Protein AF-A0A3B8LMC6-F1 (afdb_monomer)

Sequence (356 aa):
MSWRLTPDVCVLIRWKDIPTQYNKERTILRHLLQLSLLVYIVLSIPACGEKQSSYESTTEWSRESALDASTADQRDKTEKRSREQNQSIPEPQHEAQREVGTKEAVEREQNGQETLPDTGLGFEQQRTALQKRYGITLSLHETFPIKTTHGPIGGKDAVQTDIESYGALFFPEWQLYPTTLIKRARLTKIVFCTDLSFNGQPRTAIPDLEHNVLYFDVAKGRHSKEYVRRTIHHEFFHIIDWYDDFKLYSDQAWSALNEPGFTYGSGGKDAQGDSSGSLLTDTQPGFFTKYSLSGVEEDKAEVYSIMIVLSSAAHQRSQTDSIIAAKMKQMKQLLKTFVPDMDDAFWQAAAALPRP

Radius of gyration: 31.41 Å; Cα contacts (8 Å, |Δi|>4): 372; chains: 1; bounding box: 83×109×87 Å

Foldseek 3Di:
DDDDDDDDDDDDDDPVPDDPPDPPCVVVVVVVVVVVVVVVVVPDDDDDDDDDDDDDDDDDDDDDDDDDDDDDDDDDDDDDDDDDDDDDDDDDDDDDDDDPDPPVVPPVVPPPPPAFPDPVDALVRLQVVLCVQQVAHEAQADDDQDDDPQFTKDFARDDPVLVRVLSSLQSLLSVLDDSQLSVLLVAHYEYETAQIDGNNHGDQWAQPLVVNYIYGHSPPPVVDSLSSQLVNQLSSVLSSCCSLDNCLQDDPPLVVLDDPPQDAAQALVPVPDPPQQLQADPPDALARGNSLRHGVNNRLSSLRSCCQRVVVVLVVSVVPHVSSVVSNVVSLVSVCVSPVVSHPVSSVSSVPRDDD

Solvent-accessible surface area (backbone atoms only — not comparable to full-atom values): 22443 Å² total; per-residue (Å²): 137,89,82,83,87,77,93,85,80,85,84,82,79,64,84,88,75,64,74,87,85,62,73,79,58,58,62,58,56,51,54,58,55,55,55,58,55,54,61,63,61,76,77,69,77,84,90,81,88,85,84,90,82,89,81,88,82,87,83,86,85,77,89,86,88,88,86,84,83,88,86,87,82,88,88,81,88,88,90,89,85,79,93,83,83,87,78,88,86,82,90,81,90,78,83,88,83,89,85,89,82,84,68,76,81,76,70,65,82,79,75,73,90,76,72,68,92,73,88,83,63,55,66,69,54,50,51,52,52,48,26,66,70,60,71,31,46,78,35,62,67,71,83,59,65,42,81,51,97,91,40,39,39,39,50,41,64,45,56,69,70,41,50,50,62,39,43,69,59,44,51,69,62,61,65,65,59,55,53,65,50,47,56,67,37,52,53,43,37,38,38,47,23,22,78,26,19,52,64,82,42,80,40,53,59,47,62,38,73,91,78,26,32,39,38,37,20,45,72,48,62,73,93,34,70,65,57,44,54,30,49,58,44,23,42,52,36,54,38,39,47,34,59,67,76,69,43,51,88,60,55,68,75,66,57,66,55,51,65,91,88,69,77,63,54,94,24,63,89,75,61,70,89,54,87,65,26,79,42,79,43,86,88,44,85,60,38,61,24,64,44,29,48,20,13,70,47,40,29,52,19,48,53,53,16,37,50,41,74,39,30,67,62,47,51,58,48,31,76,78,29,66,37,38,36,48,50,54,52,49,52,49,51,52,43,28,69,73,34,68,78,48,39,71,67,43,56,49,52,41,58,66,54,88,77,129

Mean predicted aligned error: 16.51 Å

pLDDT: mean 74.91, std 28.98, range [26.08, 98.88]

Structure (mmCIF, N/CA/C/O backbone):
data_AF-A0A3B8LMC6-F1
#
_entry.id   AF-A0A3B8LMC6-F1
#
loop_
_atom_site.group_PDB
_atom_site.id
_atom_site.type_symbol
_atom_site.label_atom_id
_atom_site.label_alt_id
_atom_site.label_comp_id
_atom_site.label_asym_id
_atom_site.label_entity_id
_atom_site.label_seq_id
_atom_site.pdbx_PDB_ins_code
_atom_site.Cartn_x
_atom_site.Cartn_y
_atom_site.Cartn_z
_atom_site.occupancy
_atom_site.B_iso_or_equiv
_atom_site.auth_seq_id
_atom_site.auth_comp_id
_atom_site.auth_asym_id
_atom_site.auth_atom_id
_atom_site.pdbx_PDB_model_num
ATOM 1 N N . MET A 1 1 ? -21.593 -51.638 -23.133 1.00 35.75 1 MET A N 1
ATOM 2 C CA . MET A 1 1 ? -22.742 -50.883 -23.676 1.00 35.75 1 MET A CA 1
ATOM 3 C C . MET A 1 1 ? -22.359 -49.414 -23.710 1.00 35.75 1 MET A C 1
ATOM 5 O O . MET A 1 1 ? -22.015 -48.867 -22.674 1.00 35.75 1 MET A O 1
ATOM 9 N N . SER A 1 2 ? -22.296 -48.834 -24.908 1.00 27.27 2 SER A N 1
ATOM 10 C CA . SER A 1 2 ? -21.985 -47.421 -25.151 1.00 27.27 2 SER A CA 1
ATOM 11 C C . SER A 1 2 ? -23.264 -46.597 -24.997 1.00 27.27 2 SER A C 1
ATOM 13 O O . SER A 1 2 ? -24.281 -46.973 -25.574 1.00 27.27 2 SER A O 1
ATOM 15 N N . TRP A 1 3 ? -23.207 -45.486 -24.261 1.00 26.84 3 TRP A N 1
ATOM 16 C CA . TRP A 1 3 ? -24.248 -44.459 -24.283 1.00 26.84 3 TRP A CA 1
ATOM 17 C C . TRP A 1 3 ? -23.634 -43.147 -24.768 1.00 26.84 3 TRP A C 1
ATOM 19 O O . TRP A 1 3 ? -22.682 -42.636 -24.180 1.00 26.84 3 TRP A O 1
ATOM 29 N N . ARG A 1 4 ? -24.163 -42.645 -25.887 1.00 26.08 4 ARG A N 1
ATOM 30 C CA . ARG A 1 4 ? -23.923 -41.296 -26.406 1.00 26.08 4 ARG A CA 1
ATOM 31 C C . ARG A 1 4 ? -24.836 -40.326 -25.658 1.00 26.08 4 ARG A C 1
ATOM 33 O O . ARG A 1 4 ? -26.016 -40.618 -25.491 1.00 26.08 4 ARG A O 1
ATOM 40 N N . LEU A 1 5 ? -24.305 -39.173 -25.264 1.00 32.16 5 LEU A N 1
ATOM 41 C CA . LEU A 1 5 ? -25.101 -38.021 -24.846 1.00 32.16 5 LEU A CA 1
ATOM 42 C C . LEU A 1 5 ? -25.465 -37.208 -26.094 1.00 32.16 5 LEU A C 1
ATOM 44 O O . LEU A 1 5 ? -24.578 -36.810 -26.848 1.00 32.16 5 LEU A O 1
ATOM 48 N N . THR A 1 6 ? -26.755 -36.966 -26.305 1.00 29.45 6 THR A N 1
ATOM 49 C CA . THR A 1 6 ? -27.261 -35.925 -27.210 1.00 29.45 6 THR A CA 1
ATOM 50 C C . THR A 1 6 ? -27.793 -34.764 -26.366 1.00 29.45 6 THR A C 1
ATOM 52 O O . THR A 1 6 ? -28.495 -35.028 -25.386 1.00 29.45 6 THR A O 1
ATOM 55 N N . PRO A 1 7 ? -27.493 -33.499 -26.706 1.00 36.34 7 PRO A N 1
ATOM 56 C CA . PRO A 1 7 ? -28.118 -32.348 -26.073 1.00 36.34 7 PRO A CA 1
ATOM 57 C C . PRO A 1 7 ? -29.470 -32.116 -26.750 1.00 36.34 7 PRO A C 1
ATOM 59 O O . PRO A 1 7 ? -29.507 -32.049 -27.969 1.00 36.34 7 PRO A O 1
ATOM 62 N N . ASP A 1 8 ? -30.555 -32.110 -25.974 1.00 34.78 8 ASP A N 1
ATOM 63 C CA . ASP A 1 8 ? -31.798 -31.352 -26.214 1.00 34.78 8 ASP A CA 1
ATOM 64 C C . ASP A 1 8 ? -32.941 -31.970 -25.398 1.00 34.78 8 ASP A C 1
ATOM 66 O O . ASP A 1 8 ? -33.679 -32.837 -25.862 1.00 34.78 8 ASP A O 1
ATOM 70 N N . VAL A 1 9 ? -33.110 -31.503 -24.158 1.00 33.88 9 VAL A N 1
ATOM 71 C CA . VAL A 1 9 ? -34.389 -31.617 -23.441 1.00 33.88 9 VAL A CA 1
ATOM 72 C C . VAL A 1 9 ? -34.655 -30.293 -22.726 1.00 33.88 9 VAL A C 1
ATOM 74 O O . VAL A 1 9 ? -34.192 -30.059 -21.611 1.00 33.88 9 VAL A O 1
ATOM 77 N N . CYS A 1 10 ? -35.424 -29.415 -23.371 1.00 29.41 10 CYS A N 1
ATOM 78 C CA . CYS A 1 10 ? -36.125 -28.329 -22.691 1.00 29.41 10 CYS A CA 1
ATOM 79 C C . CYS A 1 10 ? -37.290 -28.923 -21.889 1.00 29.41 10 CYS A C 1
ATOM 81 O O . CYS A 1 10 ? -38.266 -29.407 -22.462 1.00 29.41 10 CYS A O 1
ATOM 83 N N . VAL A 1 11 ? -37.218 -28.863 -20.560 1.00 32.94 11 VAL A N 1
ATOM 84 C CA . VAL A 1 11 ? -38.357 -29.191 -19.693 1.00 32.94 11 VAL A CA 1
ATOM 85 C C . VAL A 1 11 ? -39.317 -27.996 -19.681 1.00 32.94 11 VAL A C 1
ATOM 87 O O . VAL A 1 11 ? -39.076 -26.988 -19.023 1.00 32.94 11 VAL A O 1
ATOM 90 N N . LEU A 1 12 ? -40.413 -28.100 -20.434 1.00 31.73 12 LEU A N 1
ATOM 91 C CA . LEU A 1 12 ? -41.544 -27.167 -20.402 1.00 31.73 12 LEU A CA 1
ATOM 92 C C . LEU A 1 12 ? -42.441 -27.498 -19.199 1.00 31.73 12 LEU A C 1
ATOM 94 O O . LEU A 1 12 ? -43.268 -28.407 -19.263 1.00 31.73 12 LEU A O 1
ATOM 98 N N . ILE A 1 13 ? -42.298 -26.757 -18.098 1.00 39.78 13 ILE A N 1
ATOM 99 C CA . ILE A 1 13 ? -43.230 -26.835 -16.962 1.00 39.78 13 ILE A CA 1
ATOM 100 C C . ILE A 1 13 ? -44.462 -25.980 -17.292 1.00 39.78 13 ILE A C 1
ATOM 102 O O . ILE A 1 13 ? -44.349 -24.777 -17.534 1.00 39.78 13 ILE A O 1
ATOM 106 N N . ARG A 1 14 ? -45.657 -26.585 -17.316 1.00 38.88 14 ARG A N 1
ATOM 107 C CA . ARG A 1 14 ? -46.913 -25.850 -17.525 1.00 38.88 14 ARG A CA 1
ATOM 108 C C . ARG A 1 14 ? -47.304 -25.105 -16.246 1.00 38.88 14 ARG A C 1
ATOM 110 O O . ARG A 1 14 ? -47.391 -25.673 -15.166 1.00 38.88 14 ARG A O 1
ATOM 117 N N . TRP A 1 15 ? -47.629 -23.822 -16.397 1.00 44.09 15 TRP A N 1
ATOM 118 C CA . TRP A 1 15 ? -47.975 -22.880 -15.319 1.00 44.09 15 TRP A CA 1
ATOM 119 C C . TRP A 1 15 ? -49.118 -23.327 -14.383 1.00 44.09 15 TRP A C 1
ATOM 121 O O . TRP A 1 15 ? -49.236 -22.827 -13.265 1.00 44.09 15 TRP A O 1
ATOM 131 N N . LYS A 1 16 ? -49.983 -24.249 -14.823 1.00 40.75 16 LYS A N 1
ATOM 132 C CA . LYS A 1 16 ? -51.152 -24.701 -14.051 1.00 40.75 16 LYS A CA 1
ATOM 133 C C . LYS A 1 16 ? -50.826 -25.742 -12.972 1.00 40.75 16 LYS A C 1
ATOM 135 O O . LYS A 1 16 ? -51.685 -25.985 -12.133 1.00 40.75 16 LYS A O 1
ATOM 140 N N . ASP A 1 17 ? -49.602 -26.267 -12.946 1.00 48.75 17 ASP A N 1
ATOM 141 C CA . ASP A 1 17 ? -49.224 -27.391 -12.079 1.00 48.75 17 ASP A CA 1
ATOM 142 C C . ASP A 1 17 ? -48.414 -26.966 -10.835 1.00 48.75 17 ASP A C 1
ATOM 144 O O . ASP A 1 17 ? -47.903 -27.811 -10.104 1.00 48.75 17 ASP A O 1
ATOM 148 N N . ILE A 1 18 ? -48.295 -25.658 -10.560 1.00 50.84 18 ILE A N 1
ATOM 149 C CA . ILE A 1 18 ? -47.578 -25.132 -9.385 1.00 50.84 18 ILE A CA 1
ATOM 150 C C . ILE A 1 18 ? -48.556 -24.983 -8.200 1.00 50.84 18 ILE A C 1
ATOM 152 O O . ILE A 1 18 ? -49.471 -24.153 -8.284 1.00 50.84 18 ILE A O 1
ATOM 156 N N . PRO A 1 19 ? -48.365 -25.715 -7.082 1.00 47.50 19 PRO A N 1
ATOM 157 C CA . PRO A 1 19 ? -49.238 -25.643 -5.910 1.00 47.50 19 PRO A CA 1
ATOM 158 C C . PRO A 1 19 ? -49.322 -24.230 -5.313 1.00 47.50 19 PRO A C 1
ATOM 160 O O . PRO A 1 19 ? -48.326 -23.520 -5.184 1.00 47.50 19 PRO A O 1
ATOM 163 N N . THR A 1 20 ? -50.520 -23.826 -4.891 1.00 53.50 20 THR A N 1
ATOM 164 C CA . THR A 1 20 ? -50.890 -22.472 -4.429 1.00 53.50 20 THR A CA 1
ATOM 165 C C . THR A 1 20 ? -50.283 -22.022 -3.091 1.00 53.50 20 THR A C 1
ATOM 167 O O . THR A 1 20 ? -50.630 -20.948 -2.604 1.00 53.50 20 THR A O 1
ATOM 170 N N . GLN A 1 21 ? -49.350 -22.775 -2.503 1.00 43.22 21 GLN A N 1
ATOM 171 C CA . GLN A 1 21 ? -48.801 -22.479 -1.171 1.00 43.22 21 GLN A CA 1
ATOM 172 C C . GLN A 1 21 ? -47.611 -21.495 -1.149 1.00 43.22 21 GLN A C 1
ATOM 174 O O . GLN A 1 21 ? -47.169 -21.103 -0.074 1.00 43.22 21 GLN A O 1
ATOM 179 N N . TYR A 1 22 ? -47.135 -21.017 -2.305 1.00 48.62 22 TYR A N 1
ATOM 180 C CA . TYR A 1 22 ? -46.022 -20.057 -2.404 1.00 48.62 22 TYR A CA 1
ATOM 181 C C . TYR A 1 22 ? -46.450 -18.750 -3.093 1.00 48.62 22 TYR A C 1
ATOM 183 O O . TYR A 1 22 ? -46.139 -18.492 -4.254 1.00 48.62 22 TYR A O 1
ATOM 191 N N . ASN A 1 23 ? -47.192 -17.894 -2.382 1.00 51.53 23 ASN A N 1
ATOM 192 C CA . ASN A 1 23 ? -47.667 -16.610 -2.926 1.00 51.53 23 ASN A CA 1
ATOM 193 C C . ASN A 1 23 ? -46.659 -15.445 -2.807 1.00 51.53 23 ASN A C 1
ATOM 195 O O . ASN A 1 23 ? -46.857 -14.428 -3.465 1.00 51.53 23 ASN A O 1
ATOM 199 N N . LYS A 1 24 ? -45.566 -15.571 -2.037 1.00 48.19 24 LYS A N 1
ATOM 200 C CA . LYS A 1 24 ? -44.528 -14.516 -1.943 1.00 48.19 24 LYS A CA 1
ATOM 201 C C . LYS A 1 24 ? -43.487 -14.561 -3.073 1.00 48.19 24 LYS A C 1
ATOM 203 O O . LYS A 1 24 ? -42.934 -13.525 -3.423 1.00 48.19 24 LYS A O 1
ATOM 208 N N . GLU A 1 25 ? -43.283 -15.710 -3.715 1.00 52.25 25 GLU A N 1
ATOM 209 C CA . GLU A 1 25 ? -42.272 -15.881 -4.777 1.00 52.25 25 GLU A CA 1
ATOM 210 C C . GLU A 1 25 ? -42.796 -15.537 -6.187 1.00 52.25 25 GLU A C 1
ATOM 212 O O . GLU A 1 25 ? -42.021 -15.311 -7.117 1.00 52.25 25 GLU A O 1
ATOM 217 N N . ARG A 1 26 ? -44.121 -15.387 -6.351 1.00 52.66 26 ARG A N 1
ATOM 218 C CA . ARG A 1 26 ? -44.758 -15.027 -7.634 1.00 52.66 26 ARG A CA 1
ATOM 219 C C . ARG A 1 26 ? -44.456 -13.599 -8.103 1.00 52.66 26 ARG A C 1
ATOM 221 O O . ARG A 1 26 ? -44.469 -13.346 -9.307 1.00 52.66 26 ARG A O 1
ATOM 228 N N . THR A 1 27 ? -44.170 -12.676 -7.187 1.00 51.66 27 THR A N 1
ATOM 229 C CA . THR A 1 27 ? -43.838 -11.279 -7.527 1.00 51.66 27 THR A CA 1
ATOM 230 C C . THR A 1 27 ? -42.403 -11.155 -8.044 1.00 51.66 27 THR A C 1
ATOM 232 O O . THR A 1 27 ? -42.152 -10.425 -9.000 1.00 51.66 27 THR A O 1
ATOM 235 N N . ILE A 1 28 ? -41.478 -11.942 -7.487 1.00 53.44 28 ILE A N 1
ATOM 236 C CA . ILE A 1 28 ? -40.058 -11.942 -7.871 1.00 53.44 28 ILE A CA 1
ATOM 237 C C . ILE A 1 28 ? -39.882 -12.546 -9.274 1.00 53.44 28 ILE A C 1
ATOM 239 O O . ILE A 1 28 ? -39.201 -11.969 -10.121 1.00 53.44 28 ILE A O 1
ATOM 243 N N . LEU A 1 29 ? -40.591 -13.639 -9.578 1.00 48.78 29 LEU A N 1
ATOM 244 C CA . LEU A 1 29 ? -40.583 -14.254 -10.912 1.00 48.78 29 LEU A CA 1
ATOM 245 C C . LEU A 1 29 ? -41.221 -13.372 -12.002 1.00 48.78 29 LEU A C 1
ATOM 247 O O . LEU A 1 29 ? -40.775 -13.410 -13.148 1.00 48.78 29 LEU A O 1
ATOM 251 N N . ARG A 1 30 ? -42.210 -12.527 -11.668 1.00 51.88 30 ARG A N 1
ATOM 252 C CA . ARG A 1 30 ? -42.778 -11.551 -12.620 1.00 51.88 30 ARG A CA 1
ATOM 253 C C . ARG A 1 30 ? -41.794 -10.439 -12.990 1.00 51.88 30 ARG A C 1
ATOM 255 O O . ARG A 1 30 ? -41.748 -10.058 -14.157 1.00 51.88 30 ARG A O 1
ATOM 262 N N . HIS A 1 31 ? -40.989 -9.954 -12.044 1.00 49.59 31 HIS A N 1
ATOM 263 C CA . HIS A 1 31 ? -39.984 -8.926 -12.335 1.00 49.59 31 HIS A CA 1
ATOM 264 C C . HIS A 1 31 ? -38.785 -9.471 -13.122 1.00 49.59 31 HIS A C 1
ATOM 266 O O . HIS A 1 31 ? -38.301 -8.800 -14.032 1.00 49.59 31 HIS A O 1
ATOM 272 N N . LEU A 1 32 ? -38.370 -10.716 -12.868 1.00 46.97 32 LEU A N 1
ATOM 273 C CA . LEU A 1 32 ? -37.281 -11.355 -13.620 1.00 46.97 32 LEU A CA 1
ATOM 274 C C . LEU A 1 32 ? -37.657 -11.667 -15.085 1.00 46.97 32 LEU A C 1
ATOM 276 O O . LEU A 1 32 ? -36.808 -11.577 -15.975 1.00 46.97 32 LEU A O 1
ATOM 280 N N . LEU A 1 33 ? -38.934 -11.954 -15.369 1.00 49.28 33 LEU A N 1
ATOM 281 C CA . LEU A 1 33 ? -39.434 -12.171 -16.737 1.00 49.28 33 LEU A CA 1
ATOM 282 C C . LEU A 1 33 ? -39.683 -10.868 -17.524 1.00 49.28 33 LEU A C 1
ATOM 284 O O . LEU A 1 33 ? -39.592 -10.875 -18.748 1.00 49.28 33 LEU A O 1
ATOM 288 N N . GLN A 1 34 ? -39.944 -9.735 -16.858 1.00 48.28 34 GLN A N 1
ATOM 289 C CA . GLN A 1 34 ? -40.045 -8.429 -17.533 1.00 48.28 34 GLN A CA 1
ATOM 290 C C . GLN A 1 34 ? -38.675 -7.832 -17.889 1.00 48.28 34 GLN A C 1
ATOM 292 O O . GLN A 1 34 ? -38.544 -7.190 -18.930 1.00 48.28 34 GLN A O 1
ATOM 297 N N . LEU A 1 35 ? -37.641 -8.080 -17.078 1.00 44.34 35 LEU A N 1
ATOM 298 C CA . LEU A 1 35 ? -36.278 -7.603 -17.350 1.00 44.34 35 LEU A CA 1
ATOM 299 C C . LEU A 1 35 ? -35.599 -8.363 -18.499 1.00 44.34 35 LEU A C 1
ATOM 301 O O . LEU A 1 35 ? -34.883 -7.761 -19.294 1.00 44.34 35 LEU A O 1
ATOM 305 N N . SER A 1 36 ? -35.873 -9.660 -18.648 1.00 44.75 36 SER A N 1
ATOM 306 C CA . SER A 1 36 ? -35.327 -10.473 -19.745 1.00 44.75 36 SER A CA 1
ATOM 307 C C . SER A 1 36 ? -35.954 -10.150 -21.109 1.00 44.75 36 SER A C 1
ATOM 309 O O . SER A 1 36 ? -35.276 -10.255 -22.130 1.00 44.75 36 SER A O 1
ATOM 311 N N . LEU A 1 37 ? -37.204 -9.670 -21.141 1.00 39.09 37 LEU A N 1
ATOM 312 C CA . LEU A 1 37 ? -37.865 -9.237 -22.378 1.00 39.09 37 LEU A CA 1
ATOM 313 C C . LEU A 1 37 ? -37.387 -7.849 -22.856 1.00 39.09 37 LEU A C 1
ATOM 315 O O . LEU A 1 37 ? -37.359 -7.600 -24.058 1.00 39.09 37 LEU A O 1
ATOM 319 N N . LEU A 1 38 ? -36.955 -6.965 -21.945 1.00 37.16 38 LEU A N 1
ATOM 320 C CA . LEU A 1 38 ? -36.422 -5.641 -22.306 1.00 37.16 38 LEU A CA 1
ATOM 321 C C . LEU A 1 38 ? -35.026 -5.719 -22.947 1.00 37.16 38 LEU A C 1
ATOM 323 O O . LEU A 1 38 ? -34.730 -4.964 -23.870 1.00 37.16 38 LEU A O 1
ATOM 327 N N . VAL A 1 39 ? -34.188 -6.662 -22.505 1.00 40.09 39 VAL A N 1
ATOM 328 C CA . VAL A 1 39 ? -32.835 -6.867 -23.059 1.00 40.09 39 VAL A CA 1
ATOM 329 C C . VAL A 1 39 ? -32.887 -7.404 -24.496 1.00 40.09 39 VAL A C 1
ATOM 331 O O . VAL A 1 39 ? -32.020 -7.084 -25.305 1.00 40.09 39 VAL A O 1
ATOM 334 N N . TYR A 1 40 ? -33.939 -8.146 -24.855 1.00 33.56 40 TYR A N 1
ATOM 335 C CA . TYR A 1 40 ? -34.100 -8.690 -26.207 1.00 33.56 40 TYR A CA 1
ATOM 336 C C . TYR A 1 40 ? -34.592 -7.656 -27.238 1.00 33.56 40 TYR A C 1
ATOM 338 O O . TYR A 1 40 ? -34.387 -7.845 -28.432 1.00 33.56 40 TYR A O 1
ATOM 346 N N . ILE A 1 41 ? -35.200 -6.544 -26.803 1.00 39.00 41 ILE A N 1
ATOM 347 C CA . ILE A 1 41 ? -35.733 -5.505 -27.706 1.00 39.00 41 ILE A CA 1
ATOM 348 C C . ILE A 1 41 ? -34.669 -4.449 -28.068 1.00 39.00 41 ILE A C 1
ATOM 350 O O . ILE A 1 41 ? -34.737 -3.854 -29.139 1.00 39.00 41 ILE A O 1
ATOM 354 N N . VAL A 1 42 ? -33.633 -4.256 -27.243 1.00 37.66 42 VAL A N 1
ATOM 355 C CA . VAL A 1 42 ? -32.573 -3.254 -27.502 1.00 37.66 42 VAL A CA 1
ATOM 356 C C . VAL A 1 42 ? -31.485 -3.760 -28.469 1.00 37.66 42 VAL A C 1
ATOM 358 O O . VAL A 1 42 ? -30.755 -2.961 -29.046 1.00 37.66 42 VAL A O 1
ATOM 361 N N . LEU A 1 43 ? -31.405 -5.068 -28.737 1.00 37.03 43 LEU A N 1
ATOM 362 C CA . LEU A 1 43 ? -30.378 -5.667 -29.609 1.00 37.03 43 LEU A CA 1
ATOM 363 C C . LEU A 1 43 ? -30.874 -6.027 -31.022 1.00 37.03 43 LEU A C 1
ATOM 365 O O . LEU A 1 43 ? -30.277 -6.856 -31.704 1.00 37.03 43 LEU A O 1
ATOM 369 N N . SER A 1 44 ? -31.965 -5.425 -31.499 1.00 37.28 44 SER A N 1
ATOM 370 C CA . SER A 1 44 ? -32.492 -5.693 -32.846 1.00 37.28 44 SER A CA 1
ATOM 371 C C . SER A 1 44 ? -33.067 -4.441 -33.508 1.00 37.28 44 SER A C 1
ATOM 373 O O . SER A 1 44 ? -34.267 -4.343 -33.743 1.00 37.28 44 SER A O 1
ATOM 375 N N . ILE A 1 45 ? -32.193 -3.488 -33.848 1.00 34.41 45 ILE A N 1
ATOM 376 C CA . ILE A 1 45 ? -32.478 -2.449 -34.850 1.00 34.41 45 ILE A CA 1
ATOM 377 C C . ILE A 1 45 ? -31.297 -2.401 -35.835 1.00 34.41 45 ILE A C 1
ATOM 379 O O . ILE A 1 45 ? -30.176 -2.117 -35.410 1.00 34.41 45 ILE A O 1
ATOM 383 N N . PRO A 1 46 ? -31.499 -2.691 -37.135 1.00 33.59 46 PRO A N 1
ATOM 384 C CA . PRO A 1 46 ? -30.454 -2.569 -38.142 1.00 33.59 46 PRO A CA 1
ATOM 385 C C . PRO A 1 46 ? -30.297 -1.117 -38.617 1.00 33.59 46 PRO A C 1
ATOM 387 O O . PRO A 1 46 ? -31.268 -0.376 -38.770 1.00 33.59 46 PRO A O 1
ATOM 390 N N . ALA A 1 47 ? -29.047 -0.739 -38.879 1.00 34.44 47 ALA A N 1
ATOM 391 C CA . ALA A 1 47 ? -28.651 0.535 -39.459 1.00 34.44 47 ALA A CA 1
ATOM 392 C C . ALA A 1 47 ? -29.151 0.692 -40.907 1.00 34.44 47 ALA A C 1
ATOM 394 O O . ALA A 1 47 ? -28.982 -0.206 -41.730 1.00 34.44 47 ALA A O 1
ATOM 395 N N . CYS A 1 48 ? -29.685 1.870 -41.232 1.00 28.64 48 CYS A N 1
ATOM 396 C CA . CYS A 1 48 ? -29.865 2.348 -42.601 1.00 28.64 48 CYS A CA 1
ATOM 397 C C . CYS A 1 48 ? -29.466 3.832 -42.630 1.00 28.64 48 CYS A C 1
ATOM 399 O O . CYS A 1 48 ? -29.971 4.619 -41.831 1.00 28.64 48 CYS A O 1
ATOM 401 N N . GLY A 1 49 ? -28.496 4.188 -43.474 1.00 29.94 49 GLY A N 1
ATOM 402 C CA . GLY A 1 49 ? -27.933 5.538 -43.560 1.00 29.94 49 GLY A CA 1
ATOM 403 C C . GLY A 1 49 ? -28.544 6.400 -44.664 1.00 29.94 49 GLY A C 1
ATOM 404 O O . GLY A 1 49 ? -29.230 5.876 -45.529 1.00 29.94 49 GLY A O 1
ATOM 405 N N . GLU A 1 50 ? -28.236 7.703 -44.653 1.00 29.50 50 GLU A N 1
ATOM 406 C CA . GLU A 1 50 ? -27.672 8.446 -45.796 1.00 29.50 50 GLU A CA 1
ATOM 407 C C . GLU A 1 50 ? -27.344 9.923 -45.452 1.00 29.50 50 GLU A C 1
ATOM 409 O O . GLU A 1 50 ? -28.136 10.629 -44.843 1.00 29.50 50 GLU A O 1
ATOM 414 N N . LYS A 1 51 ? -26.147 10.330 -45.909 1.00 30.00 51 LYS A N 1
ATOM 415 C CA . LYS A 1 51 ? -25.670 11.614 -46.484 1.00 30.00 51 LYS A CA 1
ATOM 416 C C . LYS A 1 51 ? -25.822 12.988 -45.783 1.00 30.00 51 LYS A C 1
ATOM 418 O O . LYS A 1 51 ? -26.891 13.569 -45.687 1.00 30.00 51 LYS A O 1
ATOM 423 N N . GLN A 1 52 ? -24.629 13.532 -45.488 1.00 30.39 52 GLN A N 1
ATOM 424 C CA . GLN A 1 52 ? -24.071 14.884 -45.728 1.00 30.39 52 GLN A CA 1
ATOM 425 C C . GLN A 1 52 ? -24.997 16.106 -45.909 1.00 30.39 52 GLN A C 1
ATOM 427 O O . GLN A 1 52 ? -25.709 16.217 -46.901 1.00 30.39 52 GLN A O 1
ATOM 432 N N . SER A 1 53 ? -24.743 17.140 -45.094 1.00 27.70 53 SER A N 1
ATOM 433 C CA . SER A 1 53 ? -24.661 18.537 -45.550 1.00 27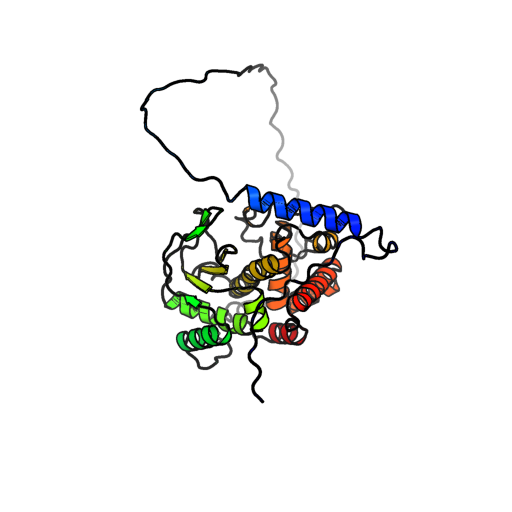.70 53 SER A CA 1
ATOM 434 C C . SER A 1 53 ? -23.770 19.361 -44.612 1.00 27.70 53 SER A C 1
ATOM 436 O O . SER A 1 53 ? -23.900 19.298 -43.394 1.00 27.70 53 SER A O 1
ATOM 438 N N . SER A 1 54 ? -22.868 20.125 -45.220 1.00 30.28 54 SER A N 1
ATOM 439 C CA . SER A 1 54 ? -22.036 21.198 -44.663 1.00 30.28 54 SER A CA 1
ATOM 440 C C . SER A 1 54 ? -22.851 22.315 -44.009 1.00 30.28 54 SER A C 1
ATOM 442 O O . SER A 1 54 ? -23.913 22.614 -44.540 1.00 30.28 54 SER A O 1
ATOM 444 N N . TYR A 1 55 ? -22.311 22.989 -42.984 1.00 26.62 55 TYR A N 1
ATOM 445 C CA . TYR A 1 55 ? -22.389 24.452 -42.800 1.00 26.62 55 TYR A CA 1
ATOM 446 C C . TYR A 1 55 ? -21.385 24.907 -41.720 1.00 26.62 55 TYR A C 1
ATOM 448 O O . TYR A 1 55 ? -21.426 24.442 -40.583 1.00 26.62 55 TYR A O 1
ATOM 456 N N . GLU A 1 56 ? -20.475 25.810 -42.093 1.00 30.38 56 GLU A N 1
ATOM 457 C CA . GLU A 1 56 ? -19.767 26.707 -41.172 1.00 30.38 56 GLU A CA 1
ATOM 458 C C . GLU A 1 56 ? -20.704 27.853 -40.760 1.00 30.38 56 GLU A C 1
ATOM 460 O O . GLU A 1 56 ? -21.494 28.304 -41.586 1.00 30.38 56 GLU A O 1
ATOM 465 N N . SER A 1 57 ? -20.560 28.347 -39.523 1.00 28.91 57 SER A N 1
ATOM 466 C CA . SER A 1 57 ? -20.352 29.770 -39.178 1.00 28.91 57 SER A CA 1
ATOM 467 C C . SER A 1 57 ? -20.974 30.161 -37.826 1.00 28.91 57 SER A C 1
ATOM 469 O O . SER A 1 57 ? -22.189 30.148 -37.661 1.00 28.91 57 SER A O 1
ATOM 471 N N . THR A 1 58 ? -20.086 30.569 -36.915 1.00 27.19 58 THR A N 1
ATOM 472 C CA . THR A 1 58 ? -20.114 31.812 -36.118 1.00 27.19 58 THR A CA 1
ATOM 473 C C . THR A 1 58 ? -21.237 32.143 -35.117 1.00 27.19 58 THR A C 1
ATOM 475 O O . THR A 1 58 ? -22.429 32.112 -35.401 1.00 27.19 58 THR A O 1
ATOM 478 N N . THR A 1 59 ? -20.730 32.713 -34.013 1.00 28.81 59 THR A N 1
ATOM 479 C CA . THR A 1 59 ? -21.217 33.859 -33.214 1.00 28.81 59 THR A CA 1
ATOM 480 C C . THR A 1 59 ? -22.212 33.665 -32.063 1.00 28.81 59 THR A C 1
ATOM 482 O O . THR A 1 59 ? -23.362 33.291 -32.235 1.00 28.81 59 THR A O 1
ATOM 485 N N . GLU A 1 60 ? -21.695 34.086 -30.899 1.00 26.62 60 GLU A N 1
ATOM 486 C CA . GLU A 1 60 ? -22.301 34.978 -29.901 1.00 26.62 60 GLU A CA 1
ATOM 487 C C . GLU A 1 60 ? -23.529 34.506 -29.120 1.00 26.62 60 GLU A C 1
ATOM 489 O O . GLU A 1 60 ? -24.665 34.550 -29.580 1.00 26.62 60 GLU A O 1
ATOM 494 N N . TRP A 1 61 ? -23.290 34.255 -27.830 1.00 26.83 61 TRP A N 1
ATOM 495 C CA . TRP A 1 61 ? -24.266 34.534 -26.785 1.00 26.83 61 TRP A CA 1
ATOM 496 C C . TRP A 1 61 ? -23.736 35.630 -25.862 1.00 26.83 61 TRP A C 1
ATOM 498 O O . TRP A 1 61 ? -22.629 35.561 -25.329 1.00 26.83 61 TRP A O 1
ATOM 508 N N . SER A 1 62 ? -24.544 36.680 -25.764 1.00 30.48 62 SER A N 1
ATOM 509 C CA . SER A 1 62 ? -24.351 37.882 -24.964 1.00 30.48 62 SER A CA 1
ATOM 510 C C . SER A 1 62 ? -24.782 37.674 -23.508 1.00 30.48 62 SER A C 1
ATOM 512 O O . SER A 1 62 ? -25.655 36.849 -23.267 1.00 30.48 62 SER A O 1
ATOM 514 N N . ARG A 1 63 ? -24.196 38.504 -22.619 1.00 30.14 63 ARG A N 1
ATOM 515 C CA . ARG A 1 63 ? -24.805 39.284 -21.502 1.00 30.14 63 ARG A CA 1
ATOM 516 C C . ARG A 1 63 ? -25.737 38.523 -20.545 1.00 30.14 63 ARG A C 1
ATOM 518 O O . ARG A 1 63 ? -26.688 37.892 -20.963 1.00 30.14 63 ARG A O 1
ATOM 525 N N . GLU A 1 64 ? -25.548 38.536 -19.230 1.00 29.48 64 GLU A N 1
ATOM 526 C CA . GLU A 1 64 ? -25.558 39.646 -18.254 1.00 29.48 64 GLU A CA 1
ATOM 527 C C . GLU A 1 64 ? -25.344 38.939 -16.881 1.00 29.48 64 GLU A C 1
ATOM 529 O O . GLU A 1 64 ? -25.707 37.774 -16.742 1.00 29.48 64 GLU A O 1
ATOM 534 N N . SER A 1 65 ? -24.674 39.454 -15.847 1.00 31.33 65 SER A N 1
ATOM 535 C CA . SER A 1 65 ? -24.935 40.706 -15.135 1.00 31.33 65 SER A CA 1
ATOM 536 C C . SER A 1 65 ? -23.754 41.029 -14.209 1.00 31.33 65 SER A C 1
ATOM 538 O O . SER A 1 65 ? -23.319 40.181 -13.431 1.00 31.33 65 SER A O 1
ATOM 540 N N . ALA A 1 66 ? -23.292 42.276 -14.246 1.00 27.28 66 ALA A N 1
ATOM 541 C CA . ALA A 1 66 ? -22.465 42.904 -13.222 1.00 27.28 66 ALA A CA 1
ATOM 542 C C . ALA A 1 66 ? -23.208 44.151 -12.729 1.00 27.28 66 ALA A C 1
ATOM 544 O O . ALA A 1 66 ? -23.621 44.952 -13.559 1.00 27.28 66 ALA A O 1
ATOM 545 N N . LEU A 1 67 ? -23.369 44.276 -11.412 1.00 31.12 67 LEU A N 1
ATOM 546 C CA . LEU A 1 67 ? -23.758 45.449 -10.612 1.00 31.12 67 LEU A CA 1
ATOM 547 C C . LEU A 1 67 ? -23.376 45.054 -9.165 1.00 31.12 67 LEU A C 1
ATOM 549 O O . LEU A 1 67 ? -23.643 43.926 -8.767 1.00 31.12 67 LEU A O 1
ATOM 553 N N . ASP A 1 68 ? -22.740 45.850 -8.317 1.00 29.70 68 ASP A N 1
ATOM 554 C CA . ASP A 1 68 ? -22.353 47.250 -8.399 1.00 29.70 68 ASP A CA 1
ATOM 555 C C . ASP A 1 68 ? -21.260 47.506 -7.343 1.00 29.70 68 ASP A C 1
ATOM 557 O O . ASP A 1 68 ? -21.139 46.761 -6.364 1.00 29.70 68 ASP A O 1
ATOM 561 N N . ALA A 1 69 ? -20.463 48.550 -7.545 1.00 28.31 69 ALA A N 1
ATOM 562 C CA . ALA A 1 69 ? -19.379 48.948 -6.659 1.00 28.31 69 ALA A CA 1
ATOM 563 C C . ALA A 1 69 ? -19.663 50.291 -5.972 1.00 28.31 69 ALA A C 1
ATOM 565 O O . ALA A 1 69 ? -20.335 51.169 -6.503 1.00 28.31 69 ALA A O 1
ATOM 566 N N . SER A 1 70 ? -18.959 50.470 -4.855 1.00 29.64 70 SER A N 1
ATOM 567 C CA . SER A 1 70 ? -18.627 51.724 -4.170 1.00 29.64 70 SER A CA 1
ATOM 568 C C . SER A 1 70 ? -19.579 52.218 -3.076 1.00 29.64 70 SER A C 1
ATOM 570 O O . SER A 1 70 ? -20.717 52.597 -3.310 1.00 29.64 70 SER A O 1
ATOM 572 N N . THR A 1 71 ? -19.013 52.318 -1.873 1.00 30.20 71 THR A N 1
ATOM 573 C CA . THR A 1 71 ? -18.845 53.602 -1.178 1.00 30.20 71 THR A CA 1
ATOM 574 C C . THR A 1 71 ? -17.623 53.496 -0.270 1.00 30.20 71 THR A C 1
ATOM 576 O O . THR A 1 71 ? -17.527 52.579 0.543 1.00 30.20 71 THR A O 1
ATOM 579 N N . ALA A 1 72 ? -16.691 54.433 -0.424 1.00 29.55 72 ALA A N 1
ATOM 580 C CA . ALA A 1 72 ? -15.611 54.709 0.512 1.00 29.55 72 ALA A CA 1
ATOM 581 C C . ALA A 1 72 ? -15.980 55.969 1.304 1.00 29.55 72 ALA A C 1
ATOM 583 O O . ALA A 1 72 ? -16.396 56.935 0.672 1.00 29.55 72 ALA A O 1
ATOM 584 N N . ASP A 1 73 ? -15.792 55.977 2.628 1.00 29.88 73 ASP A N 1
ATOM 585 C CA . ASP A 1 73 ? -15.262 57.151 3.337 1.00 29.88 73 ASP A CA 1
ATOM 586 C C . ASP A 1 73 ? -14.801 56.824 4.776 1.00 29.88 73 ASP A C 1
ATOM 588 O O . ASP A 1 73 ? -15.497 56.156 5.537 1.00 29.88 73 ASP A O 1
ATOM 592 N N . GLN A 1 74 ? -13.617 57.352 5.103 1.00 29.92 74 GLN A N 1
ATOM 593 C CA . GLN A 1 74 ? -13.082 57.779 6.406 1.00 29.92 74 GLN A CA 1
ATOM 594 C C . GLN A 1 74 ? -13.229 56.918 7.679 1.00 29.92 74 GLN A C 1
ATOM 596 O O . GLN A 1 74 ? -14.302 56.815 8.271 1.00 29.92 74 GLN A O 1
ATOM 601 N N . ARG A 1 75 ? -12.072 56.570 8.277 1.00 32.06 75 ARG A N 1
ATOM 602 C CA . ARG A 1 75 ? -11.627 57.161 9.562 1.00 32.06 75 ARG A CA 1
ATOM 603 C C . ARG A 1 75 ? -10.156 56.873 9.894 1.00 32.06 75 ARG A C 1
ATOM 605 O O . ARG A 1 75 ? -9.596 55.838 9.563 1.00 32.06 75 ARG A O 1
ATOM 612 N N . ASP A 1 76 ? -9.595 57.881 10.542 1.00 32.78 76 ASP A N 1
ATOM 613 C CA . ASP A 1 76 ? -8.211 58.184 10.897 1.00 32.78 76 ASP A CA 1
ATOM 614 C C . ASP A 1 76 ? -7.891 57.756 12.354 1.00 32.78 76 ASP A C 1
ATOM 616 O O . ASP A 1 76 ? -8.810 57.621 13.167 1.00 32.78 76 ASP A O 1
ATOM 620 N N . LYS A 1 77 ? -6.585 57.706 12.686 1.00 30.00 77 LYS A N 1
ATOM 621 C CA . LYS A 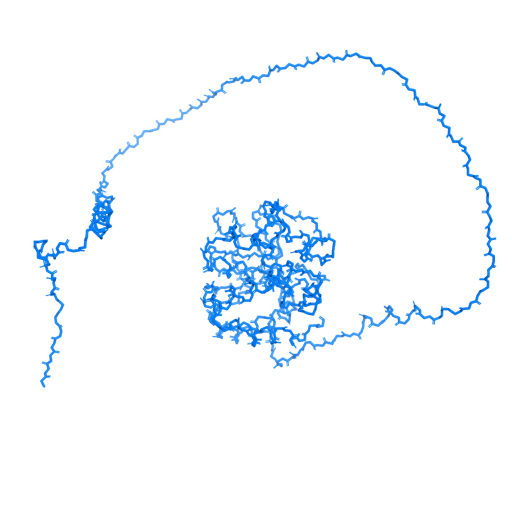1 77 ? -5.940 57.623 14.027 1.00 30.00 77 LYS A CA 1
ATOM 622 C C . LYS A 1 77 ? -5.932 56.223 14.681 1.00 30.00 77 LYS A C 1
ATOM 624 O O . LYS A 1 77 ? -6.952 55.564 14.767 1.00 30.00 77 LYS A O 1
ATOM 629 N N . THR A 1 78 ? -4.853 55.686 15.262 1.00 29.62 78 THR A N 1
ATOM 630 C CA . THR A 1 78 ? -3.678 56.297 15.904 1.00 29.62 78 THR A CA 1
ATOM 631 C C . THR A 1 78 ? -2.625 55.198 16.130 1.00 29.62 78 THR A C 1
ATOM 633 O O . THR A 1 78 ? -2.947 54.173 16.721 1.00 29.62 78 THR A O 1
ATOM 636 N N . GLU A 1 79 ? -1.366 55.421 15.751 1.00 32.12 79 GLU A N 1
ATOM 637 C CA . GLU A 1 79 ? -0.229 54.558 16.101 1.00 32.12 79 GLU A CA 1
ATOM 638 C C . GLU A 1 79 ? 0.860 55.448 16.727 1.00 32.12 79 GLU A C 1
ATOM 640 O O . GLU A 1 79 ? 1.469 56.255 16.026 1.00 32.12 79 GLU A O 1
ATOM 645 N N . LYS A 1 80 ? 1.044 55.387 18.059 1.00 32.09 80 LYS A N 1
ATOM 646 C CA . LYS A 1 80 ? 2.294 55.732 18.781 1.00 32.09 80 LYS A CA 1
ATOM 647 C C . LYS A 1 80 ? 2.120 55.709 20.304 1.00 32.09 80 LYS A C 1
ATOM 649 O O . LYS A 1 80 ? 1.504 56.607 20.871 1.00 32.09 80 LYS A O 1
ATOM 654 N N . ARG A 1 81 ? 2.777 54.727 20.928 1.00 29.14 81 ARG A N 1
ATOM 655 C CA . ARG A 1 81 ? 3.257 54.571 22.327 1.00 29.14 81 ARG A CA 1
ATOM 656 C C . ARG A 1 81 ? 3.054 53.091 22.669 1.00 29.14 81 ARG A C 1
ATOM 658 O O . ARG A 1 81 ? 1.986 52.569 22.411 1.00 29.14 81 ARG A O 1
ATOM 665 N N . SER A 1 82 ? 4.007 52.332 23.185 1.00 31.70 82 SER A N 1
ATOM 666 C CA . SER A 1 82 ? 5.189 52.681 23.967 1.00 31.70 82 SER A CA 1
ATOM 667 C C . SER A 1 82 ? 6.099 51.451 24.012 1.00 31.70 82 SER A C 1
ATOM 669 O O . SER A 1 82 ? 5.668 50.379 24.424 1.00 31.70 82 SER A O 1
ATOM 671 N N . ARG A 1 83 ? 7.361 51.620 23.605 1.00 33.41 83 ARG A N 1
ATOM 672 C CA . ARG A 1 83 ? 8.477 50.825 24.125 1.00 33.41 83 ARG A CA 1
ATOM 673 C C . ARG A 1 83 ? 8.781 51.371 25.511 1.00 33.41 83 ARG A C 1
ATOM 675 O O . ARG A 1 83 ? 9.053 52.561 25.593 1.00 33.41 83 ARG A O 1
ATOM 682 N N . GLU A 1 84 ? 8.749 50.527 26.533 1.00 31.30 84 GLU A N 1
ATOM 683 C CA . GLU A 1 84 ? 9.673 50.556 27.673 1.00 31.30 84 GLU A CA 1
ATOM 684 C C . GLU A 1 84 ? 9.345 49.428 28.658 1.00 31.30 84 GLU A C 1
ATOM 686 O O . GLU A 1 84 ? 8.200 49.004 28.760 1.00 31.30 84 GLU A O 1
ATOM 691 N N . GLN A 1 85 ? 10.381 49.023 29.399 1.00 30.97 85 GLN A N 1
ATOM 692 C CA . GLN A 1 85 ? 10.402 48.102 30.544 1.00 30.97 85 GLN A CA 1
ATOM 693 C C . GLN A 1 85 ? 10.668 46.625 30.227 1.00 30.97 85 GLN A C 1
ATOM 695 O O . GLN A 1 85 ? 9.802 45.764 30.324 1.00 30.97 85 GLN A O 1
ATOM 700 N N . ASN A 1 86 ? 11.946 46.336 29.957 1.00 28.62 86 ASN A N 1
ATOM 701 C CA . ASN A 1 86 ? 12.561 45.096 30.420 1.00 28.62 86 ASN A CA 1
ATOM 702 C C . ASN A 1 86 ? 13.247 45.410 31.761 1.00 28.62 86 ASN A C 1
ATOM 704 O O . ASN A 1 86 ? 14.200 46.192 31.798 1.00 28.62 86 ASN A O 1
ATOM 708 N N . GLN A 1 87 ? 12.699 44.883 32.855 1.00 31.97 87 GLN A N 1
ATOM 709 C CA . GLN A 1 87 ? 13.281 44.961 34.192 1.00 31.97 87 GLN A CA 1
ATOM 710 C C . GLN A 1 87 ? 14.207 43.761 34.426 1.00 31.97 87 GLN A C 1
ATOM 712 O O . GLN A 1 87 ? 13.869 42.617 34.147 1.00 31.97 87 GLN A O 1
ATOM 717 N N . SER A 1 88 ? 15.380 44.085 34.959 1.00 28.81 88 SER A N 1
ATOM 718 C CA . SER A 1 88 ? 16.370 43.240 35.633 1.00 28.81 88 SER A CA 1
ATOM 719 C C . SER A 1 88 ? 15.796 42.329 36.726 1.00 28.81 88 SER A C 1
ATOM 721 O O . SER A 1 88 ? 14.845 42.768 37.370 1.00 28.81 88 SER A O 1
ATOM 723 N N . ILE A 1 89 ? 16.462 41.183 37.000 1.00 31.61 89 ILE A N 1
ATOM 724 C CA . ILE A 1 89 ? 16.729 40.476 38.302 1.00 31.61 89 ILE A CA 1
ATOM 725 C C . ILE A 1 89 ? 17.140 38.993 37.991 1.00 31.61 89 ILE A C 1
ATOM 727 O O . ILE A 1 89 ? 16.752 38.504 36.934 1.00 31.61 89 ILE A O 1
ATOM 731 N N . PRO A 1 90 ? 18.032 38.302 38.752 1.00 32.75 90 PRO A N 1
ATOM 732 C CA . PRO A 1 90 ? 19.419 38.009 38.367 1.00 32.75 90 PRO A CA 1
ATOM 733 C C . PRO A 1 90 ? 19.732 36.499 38.195 1.00 32.75 90 PRO A C 1
ATOM 735 O O . PRO A 1 90 ? 18.908 35.629 38.466 1.00 32.75 90 PRO A O 1
ATOM 738 N N . GLU A 1 91 ? 20.966 36.196 37.777 1.00 28.17 91 GLU A N 1
ATOM 739 C CA . GLU A 1 91 ? 21.560 34.848 37.789 1.00 28.17 91 GLU A CA 1
ATOM 740 C C . GLU A 1 91 ? 21.632 34.234 39.199 1.00 28.17 91 GLU A C 1
ATOM 742 O O . GLU A 1 91 ? 21.955 34.935 40.164 1.00 28.17 91 GLU A O 1
ATOM 747 N N . PRO A 1 92 ? 21.530 32.898 39.295 1.00 31.47 92 PRO A N 1
ATOM 748 C CA . PRO A 1 92 ? 22.298 32.132 40.256 1.00 31.47 92 PRO A CA 1
ATOM 749 C C . PRO A 1 92 ? 23.353 31.269 39.553 1.00 31.47 92 PRO A C 1
ATOM 751 O O . PRO A 1 92 ? 23.068 30.449 38.680 1.00 31.47 92 PRO A O 1
ATOM 754 N N . GLN A 1 93 ? 24.590 31.455 40.003 1.00 28.42 93 GLN A N 1
ATOM 755 C CA . GLN A 1 93 ? 25.725 30.577 39.767 1.00 28.42 93 GLN A CA 1
ATOM 756 C C . GLN A 1 93 ? 25.495 29.234 40.472 1.00 28.42 93 GLN A C 1
ATOM 758 O O . GLN A 1 93 ? 25.211 29.226 41.665 1.00 28.42 93 GLN A O 1
ATOM 763 N N . HIS A 1 94 ? 25.683 28.117 39.768 1.00 33.03 94 HIS A N 1
ATOM 764 C CA . HIS A 1 94 ? 26.191 26.870 40.350 1.00 33.03 94 HIS A CA 1
ATOM 765 C C . HIS A 1 94 ? 26.822 25.994 39.256 1.00 33.03 94 HIS A C 1
ATOM 767 O O . HIS A 1 94 ? 26.156 25.327 38.474 1.00 33.03 94 HIS A O 1
ATOM 773 N N . GLU A 1 95 ? 28.142 26.118 39.173 1.00 29.47 95 GLU A N 1
ATOM 774 C CA . GLU A 1 95 ? 29.125 25.033 39.226 1.00 29.47 95 GLU A CA 1
ATOM 775 C C . GLU A 1 95 ? 28.793 23.677 38.563 1.00 29.47 95 GLU A C 1
ATOM 777 O O . GLU A 1 95 ? 28.055 22.841 39.074 1.00 29.47 95 GLU A O 1
ATOM 782 N N . ALA A 1 96 ? 29.459 23.487 37.422 1.00 26.52 96 ALA A N 1
ATOM 783 C CA . ALA A 1 96 ? 30.032 22.267 36.860 1.00 26.52 96 ALA A CA 1
ATOM 784 C C . ALA A 1 96 ? 29.808 20.937 37.607 1.00 26.52 96 ALA A C 1
ATOM 786 O O . ALA A 1 96 ? 30.322 20.745 38.705 1.00 26.52 96 ALA A O 1
ATOM 787 N N . GLN A 1 97 ? 29.271 19.943 36.886 1.00 28.67 97 GLN A N 1
ATOM 788 C CA . GLN A 1 97 ? 29.980 18.682 36.618 1.00 28.67 97 GLN A CA 1
ATOM 789 C C . GLN A 1 97 ? 29.225 17.783 35.620 1.00 28.67 97 GLN A C 1
ATOM 791 O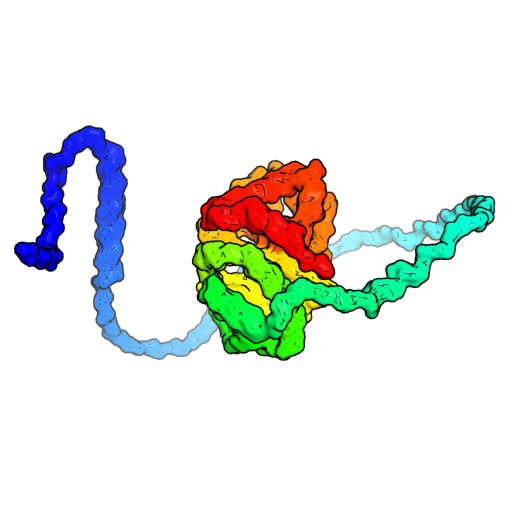 O . GLN A 1 97 ? 28.058 17.472 35.811 1.00 28.67 97 GLN A O 1
ATOM 796 N N . ARG A 1 98 ? 29.995 17.276 34.641 1.00 31.77 98 ARG A N 1
ATOM 797 C CA . ARG A 1 98 ? 29.766 16.092 33.784 1.00 31.77 98 ARG A CA 1
ATOM 798 C C . ARG A 1 98 ? 28.738 16.203 32.656 1.00 31.77 98 ARG A C 1
ATOM 800 O O . ARG A 1 98 ? 27.587 15.849 32.830 1.00 31.77 98 ARG A O 1
ATOM 807 N N . GLU A 1 99 ? 29.244 16.467 31.452 1.00 31.55 99 GLU A N 1
ATOM 808 C CA . GLU A 1 99 ? 28.711 15.878 30.216 1.00 31.55 99 GLU A CA 1
ATOM 809 C C . GLU A 1 99 ? 29.827 15.817 29.154 1.00 31.55 99 GLU A C 1
ATOM 811 O O . GLU A 1 99 ? 29.993 16.684 28.301 1.00 31.55 99 GLU A O 1
ATOM 816 N N . VAL A 1 100 ? 30.665 14.780 29.250 1.00 34.41 100 VAL A N 1
ATOM 817 C CA . VAL A 1 100 ? 31.431 14.261 28.108 1.00 34.41 100 VAL A CA 1
ATOM 818 C C . VAL A 1 100 ? 30.642 13.050 27.638 1.00 34.41 100 VAL A C 1
ATOM 820 O O . VAL A 1 100 ? 30.704 11.997 28.265 1.00 34.41 100 VAL A O 1
ATOM 823 N N . GLY A 1 101 ? 29.825 13.223 26.602 1.00 38.66 101 GLY A N 1
ATOM 824 C CA . GLY A 1 101 ? 28.959 12.141 26.133 1.00 38.66 101 GLY A CA 1
ATOM 825 C C . GLY A 1 101 ? 28.056 12.484 24.955 1.00 38.66 101 GLY A C 1
ATOM 826 O O . GLY A 1 101 ? 26.981 11.917 24.857 1.00 38.66 101 GLY A O 1
ATOM 827 N N . THR A 1 102 ? 28.435 13.412 24.072 1.00 38.84 102 THR A N 1
ATOM 828 C CA . THR A 1 102 ? 27.590 13.798 22.917 1.00 38.84 102 THR A CA 1
ATOM 829 C C . THR A 1 102 ? 28.383 14.038 21.629 1.00 38.84 102 THR A C 1
ATOM 831 O O . THR A 1 102 ? 27.983 14.822 20.774 1.00 38.84 102 THR A O 1
ATOM 834 N N . LYS A 1 103 ? 29.505 13.326 21.447 1.00 31.44 103 LYS A N 1
ATOM 835 C CA . LYS A 1 103 ? 30.190 13.245 20.140 1.00 31.44 103 LYS A CA 1
ATOM 836 C C . LYS A 1 103 ? 30.352 11.832 19.573 1.00 31.44 103 LYS A C 1
ATOM 838 O O . LYS A 1 103 ? 30.511 11.705 18.370 1.00 31.44 103 LYS A O 1
ATOM 843 N N . GLU A 1 104 ? 30.187 10.774 20.368 1.00 32.94 104 GLU A N 1
ATOM 844 C CA . GLU A 1 104 ? 30.254 9.388 19.860 1.00 32.94 104 GLU A CA 1
ATOM 845 C C . GLU A 1 104 ? 28.917 8.841 19.324 1.00 32.94 104 GLU A C 1
ATOM 847 O O . GLU A 1 104 ? 28.894 7.773 18.716 1.00 32.94 104 GLU A O 1
ATOM 852 N N . ALA A 1 105 ? 27.808 9.567 19.504 1.00 32.94 105 ALA A N 1
ATOM 853 C CA . ALA A 1 105 ? 26.481 9.144 19.042 1.00 32.94 105 ALA A CA 1
ATOM 854 C C . ALA A 1 105 ? 26.113 9.645 17.630 1.00 32.94 105 ALA A C 1
ATOM 856 O O . ALA A 1 105 ? 25.125 9.186 17.075 1.00 32.94 105 ALA A O 1
ATOM 857 N N . VAL A 1 106 ? 26.902 10.550 17.032 1.00 35.00 106 VAL A N 1
ATOM 858 C CA . VAL A 1 106 ? 26.616 11.139 15.702 1.00 35.00 106 VAL A CA 1
ATOM 859 C C . VAL A 1 106 ? 27.558 10.609 14.605 1.00 35.00 106 VAL A C 1
ATOM 861 O O . VAL A 1 106 ? 27.261 10.731 13.423 1.00 35.00 106 VAL A O 1
ATOM 864 N N . GLU A 1 107 ? 28.649 9.921 14.961 1.00 29.89 107 GLU A N 1
ATOM 865 C CA . GLU A 1 107 ? 29.575 9.296 13.992 1.00 29.89 107 GLU A CA 1
ATOM 866 C C . GLU A 1 107 ? 29.361 7.783 13.790 1.00 29.89 107 GLU A C 1
ATOM 868 O O . GLU A 1 107 ? 30.062 7.163 12.992 1.00 29.89 107 GLU A O 1
ATOM 873 N N . ARG A 1 108 ? 28.368 7.164 14.448 1.00 31.53 108 ARG A N 1
ATOM 874 C CA . ARG A 1 108 ? 28.069 5.724 14.284 1.00 31.53 108 ARG A CA 1
ATOM 875 C C . ARG A 1 108 ? 26.996 5.386 13.242 1.00 31.53 108 ARG A C 1
ATOM 877 O O . ARG A 1 108 ? 26.794 4.209 12.971 1.00 31.53 108 ARG A O 1
ATOM 884 N N . GLU A 1 109 ? 26.381 6.373 12.592 1.00 36.50 109 GLU A N 1
ATOM 885 C CA . GLU A 1 109 ? 25.379 6.142 11.532 1.00 36.50 109 GLU A CA 1
ATOM 886 C C . GLU A 1 109 ? 25.943 6.177 10.097 1.00 36.50 109 GLU A C 1
ATOM 888 O O . GLU A 1 109 ? 25.194 6.005 9.139 1.00 36.50 109 GLU A O 1
ATOM 893 N N . GLN A 1 110 ? 27.260 6.341 9.910 1.00 36.09 110 GLN A N 1
ATOM 894 C CA . GLN A 1 110 ? 27.874 6.400 8.569 1.00 36.09 110 GLN A CA 1
ATOM 895 C C . GLN A 1 110 ? 28.735 5.190 8.177 1.00 36.09 110 GLN A C 1
ATOM 897 O O . GLN A 1 110 ? 29.335 5.198 7.108 1.00 36.09 110 GLN A O 1
ATOM 902 N N . ASN A 1 111 ? 28.773 4.121 8.975 1.00 34.22 111 ASN A N 1
ATOM 903 C CA . ASN A 1 111 ? 29.484 2.896 8.597 1.00 34.22 111 ASN A CA 1
ATOM 904 C C . ASN A 1 111 ? 28.756 1.658 9.130 1.00 34.22 111 ASN A C 1
ATOM 906 O O . ASN A 1 111 ? 29.140 1.048 10.123 1.00 34.22 111 ASN A O 1
ATOM 910 N N . GLY A 1 112 ? 27.667 1.310 8.454 1.00 29.19 112 GLY A N 1
ATOM 911 C CA . GLY A 1 112 ? 26.846 0.147 8.762 1.00 29.19 112 GLY A CA 1
ATOM 912 C C . GLY A 1 112 ? 25.994 -0.209 7.558 1.00 29.19 112 GLY A C 1
ATOM 913 O O . GLY A 1 112 ? 24.779 -0.046 7.571 1.00 29.19 112 GLY A O 1
ATOM 914 N N . GLN A 1 113 ? 26.634 -0.657 6.479 1.00 34.41 113 GLN A N 1
ATOM 915 C CA . GLN A 1 113 ? 25.949 -1.355 5.394 1.00 34.41 113 GLN A CA 1
ATOM 916 C C . GLN A 1 113 ? 25.576 -2.753 5.911 1.00 34.41 113 GLN A C 1
ATOM 918 O O . GLN A 1 113 ? 26.163 -3.763 5.533 1.00 34.41 113 GLN A O 1
ATOM 923 N N . GLU A 1 114 ? 24.643 -2.799 6.859 1.00 31.08 114 GLU A N 1
ATOM 924 C CA . GLU A 1 114 ? 24.069 -4.046 7.338 1.00 31.08 114 GLU A CA 1
ATOM 925 C C . GLU A 1 114 ? 23.083 -4.516 6.270 1.00 31.08 114 GLU A C 1
ATOM 927 O O . GLU A 1 114 ? 22.059 -3.891 5.973 1.00 31.08 114 GLU A O 1
ATOM 932 N N . THR A 1 115 ? 23.513 -5.557 5.569 1.00 33.91 115 THR A N 1
ATOM 933 C CA . THR A 1 115 ? 22.820 -6.131 4.430 1.00 33.91 115 THR A CA 1
ATOM 934 C C . THR A 1 115 ? 21.585 -6.875 4.919 1.00 33.91 115 THR A C 1
ATOM 936 O O . THR A 1 115 ? 21.612 -7.621 5.896 1.00 33.91 115 THR A O 1
ATOM 939 N N . LEU A 1 116 ? 20.474 -6.629 4.223 1.00 38.69 116 LEU A N 1
ATOM 940 C CA . LEU A 1 116 ? 19.238 -7.401 4.330 1.00 38.69 116 LEU A CA 1
ATOM 941 C C . LEU A 1 116 ? 19.547 -8.901 4.204 1.00 38.69 116 LEU A C 1
ATOM 943 O O . LEU A 1 116 ? 20.548 -9.232 3.568 1.00 38.69 116 LEU A O 1
ATOM 947 N N . PRO A 1 117 ? 18.710 -9.805 4.749 1.00 40.69 117 PRO A N 1
ATOM 948 C CA . PRO A 1 117 ? 18.910 -11.243 4.597 1.00 40.69 117 PRO A CA 1
ATOM 949 C C . PRO A 1 117 ? 19.024 -11.594 3.110 1.00 40.69 117 PRO A C 1
ATOM 951 O O . PRO A 1 117 ? 18.039 -11.606 2.371 1.00 40.69 117 PRO A O 1
ATOM 954 N N . ASP A 1 118 ? 20.263 -11.812 2.673 1.00 45.88 118 ASP A N 1
ATOM 955 C CA . ASP A 1 118 ? 20.587 -12.089 1.289 1.00 45.88 118 ASP A CA 1
ATOM 956 C C . ASP A 1 118 ? 20.120 -13.509 0.990 1.00 45.88 118 ASP A C 1
ATOM 958 O O . ASP A 1 118 ? 20.623 -14.491 1.533 1.00 45.88 118 ASP A O 1
ATOM 962 N N . THR A 1 119 ? 19.136 -13.625 0.103 1.00 56.62 119 THR A N 1
ATOM 963 C CA . THR A 1 119 ? 18.776 -14.920 -0.488 1.00 56.62 119 THR A CA 1
ATOM 964 C C . THR A 1 119 ? 19.939 -15.524 -1.294 1.00 56.62 119 THR A C 1
ATOM 966 O O . THR A 1 119 ? 19.840 -16.665 -1.744 1.00 56.62 119 THR A O 1
ATOM 969 N N . GLY A 1 120 ? 21.024 -14.765 -1.498 1.00 62.22 120 GLY A N 1
ATOM 970 C CA . GLY A 1 120 ? 22.165 -15.059 -2.359 1.00 62.22 120 GLY A CA 1
ATOM 971 C C . GLY A 1 120 ? 21.849 -14.842 -3.838 1.00 62.22 120 GLY A C 1
ATOM 972 O O . GLY A 1 120 ? 22.678 -15.138 -4.697 1.00 62.22 120 GLY A O 1
ATOM 973 N N . LEU A 1 121 ? 20.629 -14.390 -4.153 1.00 77.00 121 LEU A N 1
ATOM 974 C CA . LEU A 1 121 ? 20.109 -14.283 -5.510 1.00 77.00 121 LEU A CA 1
ATOM 975 C C . LEU A 1 121 ? 20.193 -12.843 -6.014 1.00 77.00 121 LEU A C 1
ATOM 977 O O . LEU A 1 121 ? 19.716 -11.909 -5.368 1.00 77.00 121 LEU A O 1
ATOM 981 N N . GLY A 1 122 ? 20.709 -12.674 -7.231 1.00 89.56 122 GLY A N 1
ATOM 982 C CA . GLY A 1 122 ? 20.702 -11.384 -7.922 1.00 89.56 122 GLY A CA 1
ATOM 983 C C . GLY A 1 122 ? 19.282 -10.904 -8.252 1.00 89.56 122 GLY A C 1
ATOM 984 O O . GLY A 1 122 ? 18.340 -11.700 -8.313 1.00 89.56 122 GLY A O 1
ATOM 985 N N . PHE A 1 123 ? 19.129 -9.603 -8.518 1.00 92.94 123 PHE A N 1
ATOM 986 C CA . PHE A 1 123 ? 17.838 -8.962 -8.806 1.00 92.94 123 PHE A CA 1
ATOM 987 C C . PHE A 1 123 ? 17.000 -9.733 -9.844 1.00 92.94 123 PHE A C 1
ATOM 989 O O . PHE A 1 123 ? 15.846 -10.070 -9.586 1.00 92.94 123 PHE A O 1
ATOM 996 N N . GLU A 1 124 ? 17.591 -10.101 -10.984 1.00 94.69 124 GLU A N 1
ATOM 997 C CA . GLU A 1 124 ? 16.882 -10.816 -12.056 1.00 94.69 124 GLU A CA 1
ATOM 998 C C . GLU A 1 124 ? 16.395 -12.215 -11.651 1.00 94.69 124 GLU A C 1
ATOM 1000 O O . GLU A 1 124 ? 15.334 -12.668 -12.095 1.00 94.69 124 GLU A O 1
ATOM 1005 N N . GLN A 1 125 ? 17.132 -12.899 -10.774 1.00 95.25 125 GLN A N 1
ATOM 1006 C CA . GLN A 1 125 ? 16.724 -14.201 -10.249 1.00 95.25 125 GLN A CA 1
ATOM 1007 C C . GLN A 1 125 ? 15.524 -14.048 -9.310 1.00 95.25 125 GLN A C 1
ATOM 1009 O O . GLN A 1 125 ? 14.542 -14.779 -9.456 1.00 95.25 125 GLN A O 1
ATOM 1014 N N . GLN A 1 126 ? 15.560 -13.062 -8.407 1.00 96.44 126 GLN A N 1
ATOM 1015 C CA . GLN A 1 126 ? 14.435 -12.748 -7.522 1.00 96.44 126 GLN A CA 1
ATOM 1016 C C . GLN A 1 126 ? 13.198 -12.319 -8.323 1.00 96.44 126 GLN A C 1
ATOM 1018 O O . GLN A 1 126 ? 12.106 -12.849 -8.102 1.00 96.44 126 GLN A O 1
ATOM 1023 N N . ARG A 1 127 ? 13.374 -11.448 -9.326 1.00 97.19 127 ARG A N 1
ATOM 1024 C CA . ARG A 1 127 ? 12.316 -11.008 -10.248 1.00 97.19 127 ARG A CA 1
ATOM 1025 C C . ARG A 1 127 ? 11.673 -12.191 -10.966 1.00 97.19 127 ARG A C 1
ATOM 1027 O O . ARG A 1 127 ? 10.451 -12.323 -10.980 1.00 97.19 127 ARG A O 1
ATOM 1034 N N . THR A 1 128 ? 12.479 -13.086 -11.535 1.00 97.25 128 THR A N 1
ATOM 1035 C CA . THR A 1 128 ? 11.995 -14.281 -12.245 1.00 97.25 128 THR A CA 1
ATOM 1036 C C . THR A 1 128 ? 11.246 -15.232 -11.313 1.00 97.25 128 THR A C 1
ATOM 1038 O O . THR A 1 128 ? 10.156 -15.700 -11.651 1.00 97.25 128 THR A O 1
ATOM 1041 N N . ALA A 1 129 ? 11.793 -15.495 -10.124 1.00 96.50 129 ALA A N 1
ATOM 1042 C CA . ALA A 1 129 ? 11.159 -16.357 -9.132 1.00 96.50 129 ALA A CA 1
ATOM 1043 C C . ALA A 1 129 ? 9.800 -15.801 -8.680 1.00 96.50 129 ALA A C 1
ATOM 1045 O O . ALA A 1 129 ? 8.821 -16.546 -8.602 1.00 96.50 129 ALA A O 1
ATOM 1046 N N . LEU A 1 130 ? 9.722 -14.490 -8.440 1.00 97.19 130 LEU A N 1
ATOM 1047 C CA . LEU A 1 130 ? 8.510 -13.813 -7.993 1.00 97.19 130 LEU A CA 1
ATOM 1048 C C . LEU A 1 130 ? 7.422 -13.819 -9.072 1.00 97.19 130 LEU A C 1
ATOM 1050 O O . LEU A 1 130 ? 6.290 -14.216 -8.790 1.00 97.19 130 LEU A O 1
ATOM 1054 N N . GLN A 1 131 ? 7.768 -13.466 -10.315 1.00 97.94 131 GLN A N 1
ATOM 1055 C CA . GLN A 1 131 ? 6.836 -13.535 -11.448 1.00 97.94 131 GLN A CA 1
ATOM 1056 C C . GLN A 1 131 ? 6.266 -14.947 -11.610 1.00 97.94 131 GLN A C 1
ATOM 1058 O O . GLN A 1 131 ? 5.056 -15.118 -11.742 1.00 97.94 131 GLN A O 1
ATOM 1063 N N . LYS A 1 132 ? 7.119 -15.976 -11.514 1.00 98.00 132 LYS A N 1
ATOM 1064 C CA . LYS A 1 132 ? 6.686 -17.376 -11.584 1.00 98.00 132 LYS A CA 1
ATOM 1065 C C . LYS A 1 132 ? 5.765 -17.762 -10.424 1.00 98.00 132 LYS A C 1
ATOM 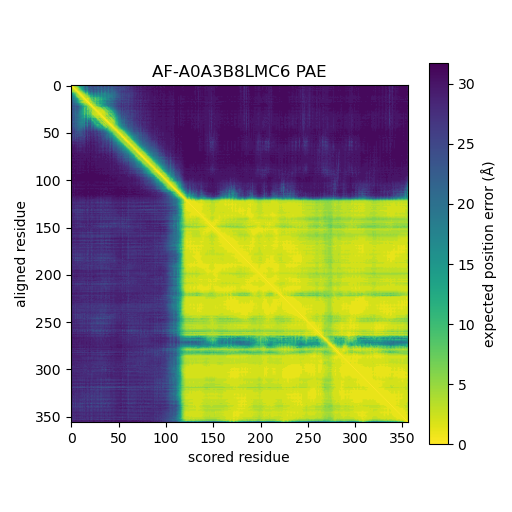1067 O O . LYS A 1 132 ? 4.768 -18.439 -10.654 1.00 98.00 132 LYS A O 1
ATOM 1072 N N . ARG A 1 133 ? 6.095 -17.363 -9.189 1.00 97.69 133 ARG A N 1
ATOM 1073 C CA . ARG A 1 133 ? 5.306 -17.681 -7.985 1.00 97.69 133 ARG A CA 1
ATOM 1074 C C . ARG A 1 133 ? 3.901 -17.091 -8.057 1.00 97.69 133 ARG A C 1
ATOM 1076 O O . ARG A 1 133 ? 2.942 -17.778 -7.718 1.00 97.69 133 ARG A O 1
ATOM 1083 N N . TYR A 1 134 ? 3.791 -15.830 -8.462 1.00 97.81 134 TYR A N 1
ATOM 1084 C CA . TYR A 1 134 ? 2.532 -15.089 -8.400 1.00 97.81 134 TYR A CA 1
ATOM 1085 C C . TYR A 1 134 ? 1.765 -15.041 -9.724 1.00 97.81 134 TYR A C 1
ATOM 1087 O O . TYR A 1 134 ? 0.587 -14.700 -9.720 1.00 97.81 134 TYR A O 1
ATOM 1095 N N . GLY A 1 135 ? 2.398 -15.393 -10.846 1.00 97.75 135 GLY A N 1
ATOM 1096 C CA . GLY A 1 135 ? 1.782 -15.293 -12.170 1.00 97.75 135 GLY A CA 1
ATOM 1097 C C . GLY A 1 135 ? 1.554 -13.848 -12.625 1.00 97.75 135 GLY A C 1
ATOM 1098 O O . GLY A 1 135 ? 0.607 -13.592 -13.361 1.00 97.75 135 GLY A O 1
ATOM 1099 N N . ILE A 1 136 ? 2.401 -12.916 -12.176 1.00 98.06 136 ILE A N 1
ATOM 1100 C CA . ILE A 1 136 ? 2.361 -11.491 -12.542 1.00 98.06 136 ILE A CA 1
ATOM 1101 C C . ILE A 1 136 ? 3.608 -11.105 -13.336 1.00 98.06 136 ILE A C 1
ATOM 1103 O O . ILE A 1 136 ? 4.616 -11.811 -13.301 1.00 98.06 136 ILE A O 1
ATOM 1107 N N . THR A 1 137 ? 3.560 -9.960 -14.013 1.00 98.44 137 THR A N 1
ATOM 1108 C CA . THR A 1 137 ? 4.724 -9.370 -14.691 1.00 98.44 137 THR A CA 1
ATOM 1109 C C . THR A 1 137 ? 5.385 -8.315 -13.808 1.00 98.44 137 THR A C 1
ATOM 1111 O O . THR A 1 137 ? 4.704 -7.434 -13.297 1.00 98.44 137 THR A O 1
ATOM 1114 N N . LEU A 1 138 ? 6.708 -8.366 -13.652 1.00 98.31 138 LEU A N 1
ATOM 1115 C CA . LEU A 1 138 ? 7.516 -7.291 -13.065 1.00 98.31 138 LEU A CA 1
ATOM 1116 C C . LEU A 1 138 ? 8.285 -6.622 -14.204 1.00 98.31 138 LEU A C 1
ATOM 1118 O O . LEU A 1 138 ? 9.294 -7.164 -14.673 1.00 98.31 138 LEU A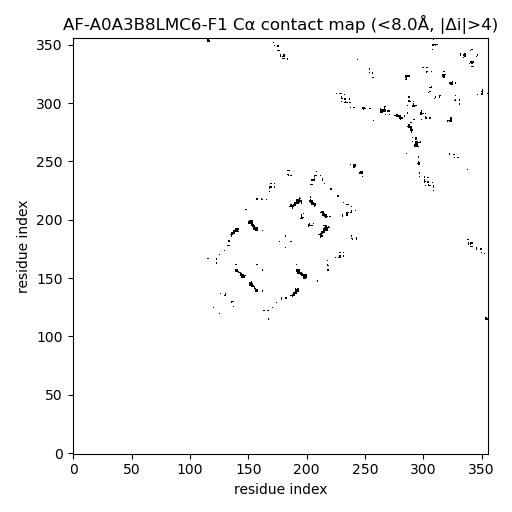 O 1
ATOM 1122 N N . SER A 1 139 ? 7.763 -5.489 -14.669 1.00 97.69 139 SER A N 1
ATOM 1123 C CA . SER A 1 139 ? 8.274 -4.764 -15.830 1.00 97.69 139 SER A CA 1
ATOM 1124 C C . SER A 1 139 ? 9.299 -3.711 -15.431 1.00 97.69 139 SER A C 1
ATOM 1126 O O . SER A 1 139 ? 9.073 -2.942 -14.498 1.00 97.69 139 SER A O 1
ATOM 1128 N N . LEU A 1 140 ? 10.403 -3.671 -16.177 1.00 97.00 140 LEU A N 1
ATOM 1129 C CA . LEU A 1 140 ? 11.449 -2.643 -16.071 1.00 97.00 140 LEU A CA 1
ATOM 1130 C C . LEU A 1 140 ? 11.323 -1.573 -17.168 1.00 97.00 140 LEU A C 1
ATOM 1132 O O . LEU A 1 140 ? 12.034 -0.576 -17.143 1.00 97.00 140 LEU A O 1
ATOM 1136 N N . HIS A 1 141 ? 10.425 -1.813 -18.127 1.00 96.00 141 HIS A N 1
ATOM 1137 C CA . HIS A 1 141 ? 10.153 -0.948 -19.268 1.00 96.00 141 HIS A CA 1
ATOM 1138 C C . HIS A 1 141 ? 8.645 -0.801 -19.446 1.00 96.00 141 HIS A C 1
ATOM 1140 O O . HIS A 1 141 ? 7.910 -1.788 -19.324 1.00 96.00 141 HIS A O 1
ATOM 1146 N N . GLU A 1 142 ? 8.171 0.402 -19.752 1.00 96.50 142 GLU A N 1
ATOM 1147 C CA . GLU A 1 142 ? 6.756 0.631 -20.059 1.00 96.50 142 GLU A CA 1
ATOM 1148 C C . GLU A 1 142 ? 6.580 1.813 -21.020 1.00 96.50 142 GLU A C 1
ATOM 1150 O O . GLU A 1 142 ? 7.331 2.786 -20.993 1.00 96.50 142 GLU A O 1
ATOM 1155 N N . THR A 1 143 ? 5.582 1.732 -21.903 1.00 97.12 143 THR A N 1
ATOM 1156 C CA . THR A 1 143 ? 5.326 2.804 -22.878 1.00 97.12 143 THR A CA 1
ATOM 1157 C C . THR A 1 143 ? 4.313 3.803 -22.326 1.00 97.12 143 THR A C 1
ATOM 1159 O O . THR A 1 143 ? 3.108 3.573 -22.382 1.00 97.12 143 THR A O 1
ATOM 1162 N N . PHE A 1 144 ? 4.800 4.935 -21.822 1.00 97.50 144 PHE A N 1
ATOM 1163 C CA . PHE A 1 144 ? 3.970 6.041 -21.337 1.00 97.50 144 PHE A CA 1
ATOM 1164 C C . PHE A 1 144 ? 3.591 7.033 -22.464 1.00 97.50 144 PHE A C 1
ATOM 1166 O O . PHE A 1 144 ? 4.344 7.181 -23.428 1.00 97.50 144 PHE A O 1
ATOM 1173 N N . PRO A 1 145 ? 2.465 7.769 -22.349 1.00 97.75 145 PRO A N 1
ATOM 1174 C CA . PRO A 1 145 ? 1.498 7.721 -21.253 1.00 97.75 145 PRO A CA 1
ATOM 1175 C C . PRO A 1 145 ? 0.513 6.551 -21.371 1.00 97.75 145 PRO A C 1
ATOM 1177 O O . PRO A 1 145 ? 0.030 6.235 -22.459 1.00 97.75 145 PRO A O 1
ATOM 1180 N N . ILE A 1 146 ? 0.140 5.977 -20.228 1.00 98.00 146 ILE A N 1
ATOM 1181 C CA . ILE A 1 146 ? -0.964 5.018 -20.125 1.00 98.00 146 ILE A CA 1
ATOM 1182 C C . ILE A 1 146 ? -2.260 5.806 -19.954 1.00 98.00 146 ILE A C 1
ATOM 1184 O O . ILE A 1 146 ? -2.356 6.686 -19.099 1.00 98.00 146 ILE A O 1
ATOM 1188 N N . LYS A 1 147 ? -3.260 5.528 -20.790 1.00 97.19 147 LYS A N 1
ATOM 1189 C CA . LYS A 1 147 ? -4.566 6.188 -20.704 1.00 97.19 147 LYS A CA 1
ATOM 1190 C C . LYS A 1 147 ? -5.414 5.489 -19.650 1.00 97.19 147 LYS A C 1
ATOM 1192 O O . LYS A 1 147 ? -5.565 4.279 -19.726 1.00 97.19 147 LYS A O 1
ATOM 1197 N N . THR A 1 148 ? -5.996 6.255 -18.735 1.00 96.75 148 THR A N 1
ATOM 1198 C CA . THR A 1 148 ? -7.031 5.781 -17.805 1.00 96.75 148 THR A CA 1
ATOM 1199 C C . THR A 1 148 ? -8.241 6.706 -17.879 1.00 96.75 148 THR A C 1
ATOM 1201 O O . THR A 1 148 ? -8.157 7.811 -18.430 1.00 96.75 148 THR A O 1
ATOM 1204 N N . THR A 1 149 ? -9.350 6.281 -17.286 1.00 95.12 149 THR A N 1
ATOM 1205 C CA . THR A 1 149 ? -10.611 7.029 -17.241 1.00 95.12 149 THR A CA 1
ATOM 1206 C C . THR A 1 149 ? -10.464 8.434 -16.640 1.00 95.12 149 THR A C 1
ATOM 1208 O O . THR A 1 149 ? -11.112 9.374 -17.100 1.00 95.12 149 THR A O 1
ATOM 1211 N N . HIS A 1 150 ? -9.609 8.604 -15.626 1.00 90.94 150 HIS A N 1
ATOM 1212 C CA . HIS A 1 150 ? -9.516 9.847 -14.845 1.00 90.94 150 HIS A CA 1
ATOM 1213 C C . HIS A 1 150 ? -8.289 10.710 -15.171 1.00 90.94 150 HIS A C 1
ATOM 1215 O O . HIS A 1 150 ? -8.160 11.820 -14.655 1.00 90.94 150 HIS A O 1
ATOM 1221 N N . GLY A 1 151 ? -7.393 10.222 -16.028 1.00 95.12 151 GLY A N 1
ATOM 1222 C CA . GLY A 1 151 ? -6.202 10.952 -16.446 1.00 95.12 151 GLY A CA 1
ATOM 1223 C C . GLY A 1 151 ? -5.093 10.031 -16.952 1.00 95.12 151 GLY A C 1
ATOM 1224 O O . GLY A 1 151 ? -5.101 8.830 -16.685 1.00 95.12 151 GLY A O 1
ATOM 1225 N N . PRO A 1 152 ? -4.120 10.554 -17.709 1.00 97.69 152 PRO A N 1
ATOM 1226 C CA . PRO A 1 152 ? -2.985 9.752 -18.130 1.00 97.69 152 PRO A CA 1
ATOM 1227 C C . PRO A 1 152 ? -2.040 9.478 -16.955 1.00 97.69 152 PRO A C 1
ATOM 1229 O O . PRO A 1 152 ? -1.758 10.374 -16.155 1.00 97.69 152 PRO A O 1
ATOM 1232 N N . ILE A 1 153 ? -1.495 8.266 -16.903 1.00 98.50 153 ILE A N 1
ATOM 1233 C CA . ILE A 1 153 ? -0.314 7.946 -16.101 1.00 98.50 153 ILE A CA 1
ATOM 1234 C C . ILE A 1 153 ? 0.913 8.204 -16.977 1.00 98.50 153 ILE A C 1
ATOM 1236 O O . ILE A 1 153 ? 1.026 7.654 -18.075 1.00 98.50 153 ILE A O 1
ATOM 1240 N N . GLY A 1 154 ? 1.812 9.068 -16.517 1.00 98.38 154 GLY A N 1
ATOM 1241 C CA . GLY A 1 154 ? 3.089 9.368 -17.163 1.00 98.38 154 GLY A CA 1
ATOM 1242 C C . GLY A 1 154 ? 4.261 8.785 -16.380 1.00 98.38 154 GLY A C 1
ATOM 1243 O O . GLY A 1 154 ? 4.152 8.580 -15.177 1.00 98.38 154 GLY A O 1
ATOM 1244 N N . GLY A 1 155 ? 5.384 8.558 -17.054 1.00 98.06 155 GLY A N 1
ATOM 1245 C CA . GLY A 1 155 ? 6.606 8.023 -16.459 1.00 98.06 155 GLY A CA 1
ATOM 1246 C C . GLY A 1 155 ? 7.699 7.838 -17.507 1.00 98.06 155 GLY A C 1
ATOM 1247 O O . GLY A 1 155 ? 7.507 8.146 -18.688 1.00 98.06 155 GLY A O 1
ATOM 1248 N N . LYS A 1 156 ? 8.851 7.336 -17.069 1.00 98.12 156 LYS A N 1
ATOM 1249 C CA . LYS A 1 156 ? 9.998 6.953 -17.898 1.00 98.12 156 LYS A CA 1
ATOM 1250 C C . LYS A 1 156 ? 10.611 5.663 -17.371 1.00 98.12 156 LYS A C 1
ATOM 1252 O O . LYS A 1 156 ? 10.459 5.334 -16.194 1.00 98.12 156 LYS A O 1
ATOM 1257 N N . ASP A 1 157 ? 11.358 4.978 -18.223 1.00 97.88 157 ASP A N 1
ATOM 1258 C CA . ASP A 1 157 ? 12.190 3.859 -17.789 1.00 97.88 157 ASP A CA 1
ATOM 1259 C C . ASP A 1 157 ? 13.200 4.330 -16.735 1.00 97.88 157 ASP A C 1
ATOM 1261 O O . ASP A 1 157 ? 13.830 5.383 -16.874 1.00 97.88 157 ASP A O 1
ATOM 1265 N N . ALA A 1 158 ? 13.334 3.549 -15.666 1.00 97.00 158 ALA A N 1
ATOM 1266 C CA . ALA A 1 158 ? 14.303 3.817 -14.618 1.00 97.00 158 ALA A CA 1
ATOM 1267 C C . ALA A 1 158 ? 15.685 3.264 -14.982 1.00 97.00 158 ALA A C 1
ATOM 1269 O O . ALA A 1 158 ? 15.824 2.312 -15.750 1.00 97.00 158 ALA A O 1
ATOM 1270 N N . VAL A 1 159 ? 16.728 3.851 -14.395 1.00 95.88 159 VAL A N 1
ATOM 1271 C CA . VAL A 1 159 ? 18.088 3.326 -14.536 1.00 95.88 159 VAL A CA 1
ATOM 1272 C C . VAL A 1 159 ? 18.264 2.063 -13.690 1.00 95.88 159 VAL A C 1
ATOM 1274 O O . VAL A 1 159 ? 17.694 1.936 -12.605 1.00 95.88 159 VAL A O 1
ATOM 1277 N N . GLN A 1 160 ? 19.093 1.135 -14.173 1.00 94.19 160 GLN A N 1
ATOM 1278 C CA . GLN A 1 160 ? 19.281 -0.184 -13.559 1.00 94.19 160 GLN A CA 1
ATOM 1279 C C . GLN A 1 160 ? 19.684 -0.112 -12.076 1.00 94.19 160 GLN A C 1
ATOM 1281 O O . GLN A 1 160 ? 19.192 -0.889 -11.264 1.00 94.19 160 GLN A O 1
ATOM 1286 N N . THR A 1 161 ? 20.534 0.846 -11.699 1.00 94.75 161 THR A N 1
ATOM 1287 C CA . THR A 1 161 ? 21.002 1.012 -10.313 1.00 94.75 161 THR A CA 1
ATOM 1288 C C . THR A 1 161 ? 19.870 1.362 -9.348 1.00 94.75 161 THR A C 1
ATOM 1290 O O . THR A 1 161 ? 19.825 0.848 -8.229 1.00 94.75 161 THR A O 1
ATOM 1293 N N . ASP A 1 162 ? 18.927 2.199 -9.783 1.00 95.75 162 ASP A N 1
ATOM 1294 C CA . ASP A 1 162 ? 17.781 2.592 -8.962 1.00 95.75 162 ASP A CA 1
ATOM 1295 C C . ASP A 1 162 ? 16.825 1.411 -8.801 1.00 95.75 162 ASP A C 1
ATOM 1297 O O . ASP A 1 162 ? 16.410 1.109 -7.681 1.00 95.75 162 ASP A O 1
ATOM 1301 N N . ILE A 1 163 ? 16.569 0.684 -9.896 1.00 95.69 163 ILE A N 1
ATOM 1302 C CA . ILE A 1 163 ? 15.766 -0.545 -9.916 1.00 95.69 163 ILE A CA 1
ATOM 1303 C C . ILE A 1 163 ? 16.330 -1.582 -8.939 1.00 95.69 163 ILE A C 1
ATOM 1305 O O . ILE A 1 163 ? 15.587 -2.114 -8.116 1.00 95.69 163 ILE A O 1
ATOM 1309 N N . GLU A 1 164 ? 17.634 -1.854 -8.987 1.00 94.75 164 GLU A N 1
ATOM 1310 C CA . GLU A 1 164 ? 18.276 -2.843 -8.115 1.00 94.75 164 GLU A CA 1
ATOM 1311 C C . GLU A 1 164 ? 18.221 -2.424 -6.643 1.00 94.75 164 GLU A C 1
ATOM 1313 O O . GLU A 1 164 ? 17.848 -3.225 -5.778 1.00 94.75 164 GLU A O 1
ATOM 1318 N N . SER A 1 165 ? 18.508 -1.151 -6.351 1.00 94.81 165 SER A N 1
ATOM 1319 C CA . SER A 1 165 ? 18.435 -0.621 -4.984 1.00 94.81 165 SER A CA 1
ATOM 1320 C C . SER A 1 165 ? 17.004 -0.610 -4.430 1.00 94.81 165 SER A C 1
ATOM 1322 O O . SER A 1 165 ? 16.790 -0.768 -3.223 1.00 94.81 165 SER A O 1
ATOM 1324 N N . TYR A 1 166 ? 16.000 -0.407 -5.286 1.00 97.06 166 TYR A N 1
ATOM 1325 C CA . TYR A 1 166 ? 14.593 -0.488 -4.911 1.00 97.06 166 TYR A CA 1
ATOM 1326 C C . TYR A 1 166 ? 14.172 -1.943 -4.715 1.00 97.06 166 TYR A C 1
ATOM 1328 O O . TYR A 1 166 ? 13.538 -2.263 -3.711 1.00 97.06 166 TYR A O 1
ATOM 1336 N N . GLY A 1 167 ? 14.603 -2.832 -5.611 1.00 96.19 167 GLY A N 1
ATOM 1337 C CA . GLY A 1 167 ? 14.404 -4.277 -5.542 1.00 96.19 167 GLY A CA 1
ATOM 1338 C C . GLY A 1 167 ? 14.857 -4.879 -4.218 1.00 96.19 167 GLY A C 1
ATOM 1339 O O . GLY A 1 167 ? 14.133 -5.688 -3.642 1.00 96.19 167 GLY A O 1
ATOM 1340 N N . ALA A 1 168 ? 15.996 -4.422 -3.689 1.00 94.69 168 ALA A N 1
ATOM 1341 C CA . ALA A 1 168 ? 16.489 -4.842 -2.380 1.00 94.69 168 ALA A CA 1
ATOM 1342 C C . ALA A 1 168 ? 15.472 -4.588 -1.250 1.00 94.69 168 ALA A C 1
ATOM 1344 O O . ALA A 1 168 ? 15.353 -5.408 -0.347 1.00 94.69 168 ALA A O 1
ATOM 1345 N N . LEU A 1 169 ? 14.700 -3.497 -1.307 1.00 96.25 169 LEU A N 1
ATOM 1346 C CA . LEU A 1 169 ? 13.619 -3.236 -0.347 1.00 96.25 169 LEU A CA 1
ATOM 1347 C C . LEU A 1 169 ? 12.321 -3.956 -0.728 1.00 96.25 169 LEU A C 1
ATOM 1349 O O . LEU A 1 169 ? 11.598 -4.414 0.147 1.00 96.25 169 LEU A O 1
ATOM 1353 N N . PHE A 1 170 ? 12.026 -4.053 -2.023 1.00 97.81 170 PHE A N 1
ATOM 1354 C CA . PHE A 1 170 ? 10.761 -4.571 -2.529 1.00 97.81 170 PHE A CA 1
ATOM 1355 C C . PHE A 1 170 ? 10.602 -6.081 -2.336 1.00 97.81 170 PHE A C 1
ATOM 1357 O O . PHE A 1 170 ? 9.555 -6.532 -1.874 1.00 97.81 170 PHE A O 1
ATOM 1364 N N . PHE A 1 171 ? 11.609 -6.882 -2.698 1.00 97.44 171 PHE A N 1
ATOM 1365 C CA . PHE A 1 171 ? 11.452 -8.337 -2.729 1.00 97.44 171 PHE A CA 1
ATOM 1366 C C . PHE A 1 171 ? 11.150 -8.961 -1.361 1.00 97.44 171 PHE A C 1
ATOM 1368 O O . PHE A 1 171 ? 10.220 -9.771 -1.312 1.00 97.44 171 PHE A O 1
ATOM 1375 N N . PRO A 1 172 ? 11.844 -8.603 -0.260 1.00 96.56 172 PRO A N 1
ATOM 1376 C CA . PRO A 1 172 ? 11.531 -9.159 1.055 1.00 96.56 172 PRO A CA 1
ATOM 1377 C C . PRO A 1 172 ? 10.095 -8.852 1.494 1.00 96.56 172 PRO A C 1
ATOM 1379 O O . PRO A 1 172 ? 9.394 -9.742 1.967 1.00 96.56 172 PRO A O 1
ATOM 1382 N N . GLU A 1 173 ? 9.631 -7.620 1.265 1.00 98.00 173 GLU A N 1
ATOM 1383 C CA . GLU A 1 173 ? 8.270 -7.200 1.614 1.00 98.00 173 GLU A CA 1
ATOM 1384 C C . GLU A 1 173 ? 7.218 -7.925 0.760 1.00 98.00 173 GLU A C 1
ATOM 1386 O O . GLU A 1 173 ? 6.217 -8.424 1.271 1.00 98.00 173 GLU A O 1
ATOM 1391 N N . TRP A 1 174 ? 7.450 -8.056 -0.550 1.00 98.31 174 TRP A N 1
ATOM 1392 C CA . TRP A 1 174 ? 6.485 -8.679 -1.460 1.00 98.31 174 TRP A CA 1
ATOM 1393 C C . TRP A 1 174 ? 6.396 -10.205 -1.304 1.00 98.31 174 TRP A C 1
ATOM 1395 O O . TRP A 1 174 ? 5.381 -10.834 -1.625 1.00 98.31 174 TRP A O 1
ATOM 1405 N N . GLN A 1 175 ? 7.460 -10.844 -0.816 1.00 97.06 175 GLN A N 1
ATOM 1406 C CA . GLN A 1 175 ? 7.488 -12.287 -0.566 1.00 97.06 175 GLN A CA 1
ATOM 1407 C C . GLN A 1 175 ? 6.615 -12.722 0.620 1.00 97.06 175 GLN A C 1
ATOM 1409 O O . GLN A 1 175 ? 6.286 -13.913 0.702 1.00 97.06 175 GLN A O 1
ATOM 1414 N N . LEU A 1 176 ? 6.193 -11.780 1.475 1.00 98.00 176 LEU A N 1
ATOM 1415 C CA . LEU A 1 176 ? 5.251 -12.022 2.572 1.00 98.00 176 LEU A CA 1
ATOM 1416 C C . LEU A 1 176 ? 3.886 -12.514 2.073 1.00 98.00 176 LEU A C 1
ATOM 1418 O O . LEU A 1 176 ? 3.206 -13.259 2.774 1.00 98.00 176 LEU A O 1
ATOM 1422 N N . TYR A 1 177 ? 3.469 -12.107 0.872 1.00 98.56 177 TYR A N 1
ATOM 1423 C CA . TYR A 1 177 ? 2.098 -12.330 0.432 1.00 98.56 177 TYR A CA 1
ATOM 1424 C C . TYR A 1 177 ? 1.799 -13.779 0.019 1.00 98.56 177 TYR A C 1
ATOM 1426 O O . TYR A 1 177 ? 2.569 -14.412 -0.719 1.00 98.56 177 TYR A O 1
ATOM 1434 N N . PRO A 1 178 ? 0.641 -14.332 0.424 1.00 98.25 178 PRO A N 1
ATOM 1435 C CA . PRO A 1 178 ? 0.179 -15.594 -0.126 1.00 98.25 178 PRO A CA 1
ATOM 1436 C C . PRO A 1 178 ? -0.248 -15.397 -1.588 1.00 98.25 178 PRO A C 1
ATOM 1438 O O . PRO A 1 178 ? -0.763 -14.350 -1.987 1.00 98.25 178 PRO A O 1
ATOM 1441 N N . THR A 1 179 ? -0.035 -16.413 -2.427 1.00 98.31 179 THR A N 1
ATOM 1442 C CA . THR A 1 179 ? -0.368 -16.333 -3.864 1.00 98.31 179 THR A CA 1
ATOM 1443 C C . THR A 1 179 ? -1.867 -16.165 -4.106 1.00 98.31 179 THR A C 1
ATOM 1445 O O . THR A 1 179 ? -2.277 -15.525 -5.076 1.00 98.31 179 THR A O 1
ATOM 1448 N N . THR A 1 180 ? -2.687 -16.696 -3.201 1.00 98.38 180 THR A N 1
ATOM 1449 C CA . THR A 1 180 ? -4.145 -16.549 -3.175 1.00 98.38 180 THR A CA 1
ATOM 1450 C C . THR A 1 180 ? -4.572 -15.090 -3.040 1.00 98.38 180 THR A C 1
ATOM 1452 O O . THR A 1 180 ? -5.501 -14.691 -3.741 1.00 98.38 180 THR A O 1
ATOM 1455 N N . LEU A 1 181 ? -3.863 -14.275 -2.246 1.00 98.62 181 LEU A N 1
ATOM 1456 C CA . LEU A 1 181 ? -4.114 -12.835 -2.141 1.00 98.62 181 LEU A CA 1
ATOM 1457 C C . LEU A 1 181 ? -3.850 -12.123 -3.463 1.00 98.62 181 LEU A C 1
ATOM 1459 O O . LEU A 1 181 ? -4.744 -11.446 -3.963 1.00 98.62 181 LEU A O 1
ATOM 1463 N N . ILE A 1 182 ? -2.669 -12.320 -4.062 1.00 98.31 182 ILE A N 1
ATOM 1464 C CA . ILE A 1 182 ? -2.322 -11.667 -5.336 1.00 98.31 182 ILE A CA 1
ATOM 1465 C C . ILE A 1 182 ? -3.347 -12.025 -6.422 1.00 98.31 182 ILE A C 1
ATOM 1467 O O . ILE A 1 182 ? -3.835 -11.154 -7.142 1.00 98.31 182 ILE A O 1
ATOM 1471 N N . LYS A 1 183 ? -3.744 -13.302 -6.489 1.00 98.19 183 LYS A N 1
ATOM 1472 C CA . LYS A 1 183 ? -4.762 -13.781 -7.429 1.00 98.19 183 LYS A CA 1
ATOM 1473 C C . LYS A 1 183 ? -6.142 -13.177 -7.157 1.00 98.19 183 LYS A C 1
ATOM 1475 O O . LYS A 1 183 ? -6.832 -12.805 -8.105 1.00 98.19 183 LYS A O 1
ATOM 1480 N N . ARG A 1 184 ? -6.566 -13.097 -5.891 1.00 98.31 184 ARG A N 1
ATOM 1481 C CA . ARG A 1 184 ? -7.874 -12.544 -5.502 1.00 98.31 184 ARG A CA 1
ATOM 1482 C C . ARG A 1 184 ? -7.954 -11.039 -5.765 1.00 98.31 184 ARG A C 1
ATOM 1484 O O . ARG A 1 184 ? -8.980 -10.593 -6.264 1.00 98.31 184 ARG A O 1
ATOM 1491 N N . ALA A 1 185 ? -6.862 -10.314 -5.524 1.00 98.12 185 ALA A N 1
ATOM 1492 C CA . ALA A 1 185 ? -6.690 -8.899 -5.853 1.00 98.12 185 ALA A CA 1
ATOM 1493 C C . ALA A 1 185 ? -6.525 -8.640 -7.364 1.00 98.12 185 ALA A C 1
ATOM 1495 O O . ALA A 1 185 ? -6.458 -7.496 -7.792 1.00 98.12 185 ALA A O 1
ATOM 1496 N N . ARG A 1 186 ? -6.440 -9.697 -8.188 1.00 98.38 186 ARG A N 1
ATOM 1497 C CA . ARG A 1 186 ? -6.354 -9.634 -9.658 1.00 98.38 186 ARG A CA 1
ATOM 1498 C C . ARG A 1 186 ? -5.193 -8.791 -10.195 1.00 98.38 186 ARG A C 1
ATOM 1500 O O . ARG A 1 186 ? -5.229 -8.405 -11.361 1.00 98.38 186 ARG A O 1
ATOM 1507 N N . LEU A 1 187 ? -4.158 -8.551 -9.391 1.00 98.56 187 LEU A N 1
ATOM 1508 C CA . LEU A 1 187 ? -2.960 -7.837 -9.818 1.00 98.56 187 LEU A CA 1
ATOM 1509 C C . LEU A 1 187 ? -2.300 -8.595 -10.974 1.00 98.56 187 LEU A C 1
ATOM 1511 O O . LEU A 1 187 ? -2.073 -9.800 -10.876 1.00 98.56 187 LEU A O 1
ATOM 1515 N N . THR A 1 188 ? -1.986 -7.894 -12.061 1.00 98.31 188 THR A N 1
ATOM 1516 C CA . THR A 1 188 ? -1.404 -8.511 -13.265 1.00 98.31 188 THR A CA 1
ATOM 1517 C C . THR A 1 188 ? 0.038 -8.089 -13.507 1.00 98.31 188 THR A C 1
ATOM 1519 O O . THR A 1 188 ? 0.841 -8.876 -14.021 1.00 98.31 188 THR A O 1
ATOM 1522 N N . LYS A 1 189 ? 0.385 -6.854 -13.135 1.00 98.62 189 LYS A N 1
ATOM 1523 C CA . LYS A 1 189 ? 1.683 -6.257 -13.435 1.00 98.62 189 LYS A CA 1
ATOM 1524 C C . LYS A 1 189 ? 2.119 -5.294 -12.333 1.00 98.62 189 LYS A C 1
ATOM 1526 O O . LYS A 1 189 ? 1.303 -4.607 -11.728 1.00 98.62 189 LYS A O 1
ATOM 1531 N N . ILE A 1 190 ? 3.423 -5.234 -12.114 1.00 98.81 190 ILE A N 1
ATOM 1532 C CA . ILE A 1 190 ? 4.108 -4.198 -11.347 1.00 98.81 190 ILE A CA 1
ATOM 1533 C C . ILE A 1 190 ? 5.142 -3.567 -12.276 1.00 98.81 190 ILE A C 1
ATOM 1535 O O . ILE A 1 190 ? 5.865 -4.288 -12.966 1.00 98.81 190 ILE A O 1
ATOM 1539 N N . VAL A 1 191 ? 5.197 -2.242 -12.314 1.00 98.75 191 VAL A N 1
ATOM 1540 C CA . VAL A 1 191 ? 6.110 -1.468 -13.157 1.00 98.75 191 VAL A CA 1
ATOM 1541 C C . VAL A 1 191 ? 7.051 -0.670 -12.266 1.00 98.75 191 VAL A C 1
ATOM 1543 O O . VAL A 1 191 ? 6.606 0.105 -11.420 1.00 98.75 191 VAL A O 1
ATOM 1546 N N . PHE A 1 192 ? 8.351 -0.851 -12.483 1.00 98.56 192 PHE A N 1
ATOM 1547 C CA . PHE A 1 192 ? 9.394 -0.015 -11.899 1.00 98.56 192 PHE A CA 1
ATOM 1548 C C . PHE A 1 192 ? 9.792 1.059 -12.912 1.00 98.56 192 PHE A C 1
ATOM 1550 O O . PHE A 1 192 ? 10.249 0.742 -14.008 1.00 98.56 192 PHE A O 1
ATOM 1557 N N . CYS A 1 193 ? 9.597 2.326 -12.556 1.00 98.56 193 CYS A N 1
ATOM 1558 C CA . CYS A 1 193 ? 9.806 3.469 -13.446 1.00 98.56 193 CYS A CA 1
ATOM 1559 C C . CYS A 1 193 ? 10.363 4.678 -12.681 1.00 98.56 193 CYS A C 1
ATOM 1561 O O . CYS A 1 193 ? 10.575 4.616 -11.475 1.00 98.56 193 CYS A O 1
ATOM 1563 N N . THR A 1 194 ? 10.604 5.785 -13.375 1.00 98.25 194 THR A N 1
ATOM 1564 C CA . THR A 1 194 ? 10.949 7.089 -12.790 1.00 98.25 194 THR A CA 1
ATOM 1565 C C . THR A 1 194 ? 10.076 8.189 -13.397 1.00 98.25 194 THR A C 1
ATOM 1567 O O . THR A 1 194 ? 9.375 7.950 -14.383 1.00 98.25 194 THR A O 1
ATOM 1570 N N . ASP A 1 195 ? 10.102 9.390 -12.821 1.00 97.56 195 ASP A N 1
ATOM 1571 C CA . ASP A 1 195 ? 9.262 10.529 -13.212 1.00 97.56 195 ASP A CA 1
ATOM 1572 C C . ASP A 1 195 ? 7.758 10.183 -13.255 1.00 97.56 195 ASP A C 1
ATOM 1574 O O . ASP A 1 195 ? 7.011 10.672 -14.111 1.00 97.56 195 ASP A O 1
ATOM 1578 N N . LEU A 1 196 ? 7.302 9.329 -12.330 1.00 98.31 196 LEU A N 1
ATOM 1579 C CA . LEU A 1 196 ? 5.914 8.877 -12.296 1.00 98.31 196 LEU A CA 1
ATOM 1580 C C . LEU A 1 196 ? 4.978 10.054 -12.001 1.00 98.31 196 LEU A C 1
ATOM 1582 O O . LEU A 1 196 ? 5.212 10.877 -11.106 1.00 98.31 196 LEU A O 1
ATOM 1586 N N . SER A 1 197 ? 3.883 10.126 -12.751 1.00 97.56 197 SER A N 1
ATOM 1587 C CA . SER A 1 197 ? 2.871 11.162 -12.583 1.00 97.56 197 SER A CA 1
ATOM 1588 C C . SER A 1 197 ? 1.473 10.676 -12.939 1.00 97.56 197 SER A C 1
ATOM 1590 O O . SER A 1 197 ? 1.295 9.806 -13.788 1.00 97.56 197 SER A O 1
ATOM 1592 N N . PHE A 1 198 ? 0.470 11.286 -12.313 1.00 96.25 198 PHE A N 1
ATOM 1593 C CA . PHE A 1 198 ? -0.934 11.132 -12.671 1.00 96.25 198 PHE A CA 1
ATOM 1594 C C . PHE A 1 198 ? -1.491 12.484 -13.105 1.00 96.25 198 PHE A C 1
ATOM 1596 O O . PHE A 1 198 ? -1.453 13.447 -12.338 1.00 96.25 198 PHE A O 1
ATOM 1603 N N . ASN A 1 199 ? -1.980 12.571 -14.343 1.00 95.44 199 ASN A N 1
ATOM 1604 C CA . ASN A 1 199 ? -2.465 13.816 -14.941 1.00 95.44 199 ASN A CA 1
ATOM 1605 C C . ASN A 1 199 ? -1.469 14.989 -14.775 1.00 95.44 199 ASN A C 1
ATOM 1607 O O . ASN A 1 199 ? -1.837 16.103 -14.407 1.00 95.44 199 ASN A O 1
ATOM 1611 N N . GLY A 1 200 ? -0.175 14.705 -14.969 1.00 93.69 200 GLY A N 1
ATOM 1612 C CA . GLY A 1 200 ? 0.924 15.667 -14.821 1.00 93.69 200 GLY A CA 1
ATOM 1613 C C . GLY A 1 200 ? 1.362 15.955 -13.380 1.00 93.69 200 GLY A C 1
ATOM 1614 O O . GLY A 1 200 ? 2.404 16.576 -13.184 1.00 93.69 200 GLY A O 1
ATOM 1615 N N . GLN A 1 201 ? 0.632 15.489 -12.365 1.00 92.25 201 GLN A N 1
ATOM 1616 C CA . GLN A 1 201 ? 1.045 15.640 -10.972 1.00 92.25 201 GLN A CA 1
ATOM 1617 C C . GLN A 1 201 ? 2.018 14.522 -10.573 1.00 92.25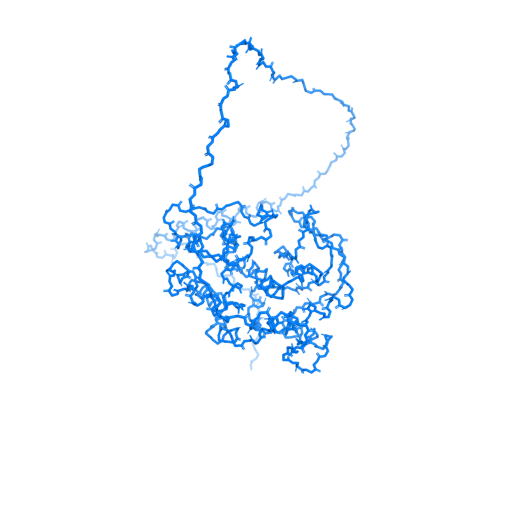 201 GLN A C 1
ATOM 1619 O O . GLN A 1 201 ? 1.669 13.352 -10.738 1.00 92.25 201 GLN A O 1
ATOM 1624 N N . PRO A 1 202 ? 3.202 14.831 -10.015 1.00 94.06 202 PRO A N 1
ATOM 1625 C CA . PRO A 1 202 ? 4.144 13.809 -9.567 1.00 94.06 202 PRO A CA 1
ATOM 1626 C C . PRO A 1 202 ? 3.541 12.862 -8.521 1.00 94.06 202 PRO A C 1
ATOM 1628 O O . PRO A 1 202 ? 2.768 13.288 -7.656 1.00 94.06 202 PRO A O 1
ATOM 1631 N N . ARG A 1 203 ? 3.924 11.583 -8.581 1.00 93.75 203 ARG A N 1
ATOM 1632 C CA . ARG A 1 203 ? 3.508 10.531 -7.641 1.00 93.75 203 ARG A CA 1
ATOM 1633 C C . ARG A 1 203 ? 4.690 9.635 -7.281 1.00 93.75 203 ARG A C 1
ATOM 1635 O O . ARG A 1 203 ? 5.561 9.421 -8.113 1.00 93.75 203 ARG A O 1
ATOM 1642 N N . THR A 1 204 ? 4.727 9.123 -6.052 1.00 94.88 204 THR A N 1
ATOM 1643 C CA . THR A 1 204 ? 5.698 8.082 -5.655 1.00 94.88 204 THR A CA 1
ATOM 1644 C C . THR A 1 204 ? 5.246 6.710 -6.148 1.00 94.88 204 THR A C 1
ATOM 1646 O O . THR A 1 204 ? 6.066 5.875 -6.517 1.00 94.88 204 THR A O 1
ATOM 1649 N N . ALA A 1 205 ? 3.937 6.482 -6.170 1.00 97.38 205 ALA A N 1
ATOM 1650 C CA . ALA A 1 205 ? 3.335 5.259 -6.654 1.00 97.38 205 ALA A CA 1
ATOM 1651 C C . ALA A 1 205 ? 1.896 5.520 -7.114 1.00 97.38 205 ALA A C 1
ATOM 1653 O O . ALA A 1 205 ? 1.326 6.570 -6.802 1.00 97.38 205 ALA A O 1
ATOM 1654 N N . ILE A 1 206 ? 1.354 4.613 -7.928 1.00 97.81 206 ILE A N 1
ATOM 1655 C CA . ILE A 1 206 ? -0.023 4.677 -8.432 1.00 97.81 206 ILE A CA 1
ATOM 1656 C C . ILE A 1 206 ? -0.624 3.261 -8.450 1.00 97.81 206 ILE A C 1
ATOM 1658 O O . ILE A 1 206 ? -0.036 2.377 -9.091 1.00 97.81 206 ILE A O 1
ATOM 1662 N N . PRO A 1 207 ? -1.809 3.051 -7.845 1.00 97.44 207 PRO A N 1
ATOM 1663 C CA . PRO A 1 207 ? -2.601 1.843 -7.999 1.00 97.44 207 PRO A CA 1
ATOM 1664 C C . PRO A 1 207 ? -3.582 2.026 -9.162 1.00 97.44 207 PRO A C 1
ATOM 1666 O O . PRO A 1 207 ? -4.641 2.640 -9.037 1.00 97.44 207 PRO A O 1
ATOM 1669 N N . ASP A 1 208 ? -3.229 1.502 -10.332 1.00 97.88 208 ASP A N 1
ATOM 1670 C CA . ASP A 1 208 ? -4.096 1.527 -11.508 1.00 97.88 208 ASP A CA 1
ATOM 1671 C C . ASP A 1 208 ? -5.121 0.393 -11.423 1.00 97.88 208 ASP A C 1
ATOM 1673 O O . ASP A 1 208 ? -4.886 -0.741 -11.857 1.00 97.88 208 ASP A O 1
ATOM 1677 N N . LEU A 1 209 ? -6.266 0.718 -10.823 1.00 96.19 209 LEU A N 1
ATOM 1678 C CA . LEU A 1 209 ? -7.388 -0.200 -10.620 1.00 96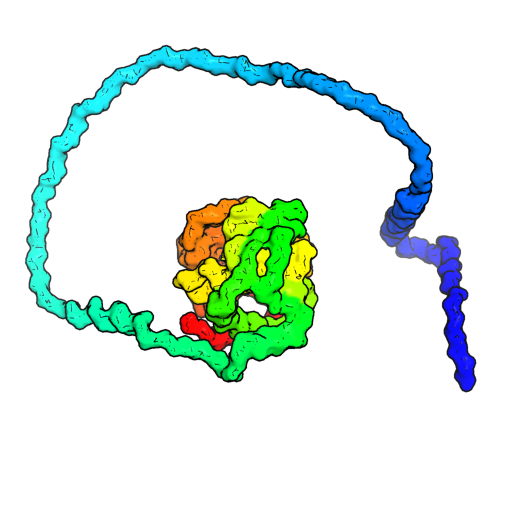.19 209 LEU A CA 1
ATOM 1679 C C . LEU A 1 209 ? -8.056 -0.619 -11.939 1.00 96.19 209 LEU A C 1
ATOM 1681 O O . LEU A 1 209 ? -8.657 -1.691 -12.006 1.00 96.19 209 LEU A O 1
ATOM 1685 N N . GLU A 1 210 ? -7.953 0.206 -12.988 1.00 96.50 210 GLU A N 1
ATOM 1686 C CA . GLU A 1 210 ? -8.556 -0.061 -14.299 1.00 96.50 210 GLU A CA 1
ATOM 1687 C C . GLU A 1 210 ? -7.812 -1.199 -15.011 1.00 96.50 210 GLU A C 1
ATOM 1689 O O . GLU A 1 210 ? -8.432 -2.121 -15.549 1.00 96.50 210 GLU A O 1
ATOM 1694 N N . HIS A 1 211 ? -6.478 -1.187 -14.942 1.00 97.56 211 HIS A N 1
ATOM 1695 C CA . HIS A 1 211 ? -5.627 -2.184 -15.597 1.00 97.56 211 HIS A CA 1
ATOM 1696 C C . HIS A 1 211 ? -5.073 -3.257 -14.647 1.00 97.56 211 HIS A C 1
ATOM 1698 O O . HIS A 1 211 ? -4.470 -4.231 -15.104 1.00 97.56 211 HIS A O 1
ATOM 1704 N N . ASN A 1 212 ? -5.302 -3.131 -13.337 1.00 97.88 212 ASN A N 1
ATOM 1705 C CA . ASN A 1 212 ? -4.729 -3.982 -12.288 1.00 97.88 212 ASN A CA 1
ATOM 1706 C C . ASN A 1 212 ? -3.197 -3.971 -12.299 1.00 97.88 212 ASN A C 1
ATOM 1708 O O . ASN A 1 212 ? -2.551 -5.031 -12.359 1.00 97.88 212 ASN A O 1
ATOM 1712 N N . VAL A 1 213 ? -2.631 -2.764 -12.284 1.00 98.62 213 VAL A N 1
ATOM 1713 C CA . VAL A 1 213 ? -1.187 -2.519 -12.339 1.00 98.62 213 VAL A CA 1
ATOM 1714 C C . VAL A 1 213 ? -0.761 -1.628 -11.177 1.00 98.62 213 VAL A C 1
ATOM 1716 O O . VAL A 1 213 ? -1.434 -0.655 -10.856 1.00 98.62 213 VAL A O 1
ATOM 1719 N N . LEU A 1 214 ? 0.377 -1.943 -10.562 1.00 98.75 214 LEU A N 1
ATOM 1720 C CA . LEU A 1 214 ? 1.054 -1.034 -9.636 1.00 98.75 214 LEU A CA 1
ATOM 1721 C C . LEU A 1 214 ? 2.234 -0.377 -10.335 1.00 98.75 214 LEU A C 1
ATOM 1723 O O . LEU A 1 214 ? 3.064 -1.069 -10.924 1.00 98.75 214 LEU A O 1
ATOM 1727 N N . TYR A 1 215 ? 2.334 0.940 -10.222 1.00 98.75 215 TYR A N 1
ATOM 1728 C CA . TYR A 1 215 ? 3.496 1.697 -10.673 1.00 98.75 215 TYR A CA 1
ATOM 1729 C C . TYR A 1 215 ? 4.246 2.208 -9.455 1.00 98.75 215 TYR A C 1
ATOM 1731 O O . TYR A 1 215 ? 3.643 2.838 -8.588 1.00 98.75 215 TYR A O 1
ATOM 1739 N N . PHE A 1 216 ? 5.553 1.967 -9.408 1.00 98.62 216 PHE A N 1
ATOM 1740 C CA . PHE A 1 216 ? 6.434 2.497 -8.375 1.00 98.62 216 PHE A CA 1
ATOM 1741 C C . PHE A 1 216 ? 7.514 3.358 -9.020 1.00 98.62 216 PHE A C 1
ATOM 1743 O O . PHE A 1 216 ? 8.278 2.886 -9.868 1.00 98.62 216 PHE A O 1
ATOM 1750 N N . ASP A 1 217 ? 7.590 4.618 -8.596 1.00 98.25 217 ASP A N 1
ATOM 1751 C CA . ASP A 1 217 ? 8.729 5.473 -8.898 1.00 98.25 217 ASP A CA 1
ATOM 1752 C C . ASP A 1 217 ? 9.908 5.043 -8.023 1.00 98.25 217 ASP A C 1
ATOM 1754 O O . ASP A 1 217 ? 9.910 5.237 -6.804 1.00 98.25 217 ASP A O 1
ATOM 1758 N N . VAL A 1 218 ? 10.911 4.424 -8.643 1.00 97.75 218 VAL A N 1
ATOM 1759 C CA . VAL A 1 218 ? 12.041 3.843 -7.912 1.00 97.75 218 VAL A CA 1
ATOM 1760 C C . VAL A 1 218 ? 13.072 4.876 -7.457 1.00 97.75 218 VAL A C 1
ATOM 1762 O O . VAL A 1 218 ? 13.944 4.540 -6.656 1.00 97.75 218 VAL A O 1
ATOM 1765 N N . ALA A 1 219 ? 12.958 6.127 -7.912 1.00 95.25 219 ALA A N 1
ATOM 1766 C CA . ALA A 1 219 ? 13.841 7.231 -7.542 1.00 95.25 219 ALA A CA 1
ATOM 1767 C C . ALA A 1 219 ? 13.211 8.177 -6.498 1.00 95.25 219 ALA A C 1
ATOM 1769 O O . ALA A 1 219 ? 13.929 8.871 -5.771 1.00 95.25 219 ALA A O 1
ATOM 1770 N N . LYS A 1 220 ? 11.878 8.202 -6.363 1.00 92.25 220 LYS A N 1
ATOM 1771 C CA . LYS A 1 220 ? 11.165 8.994 -5.344 1.00 92.25 220 LYS A CA 1
ATOM 1772 C C . LYS A 1 220 ? 11.050 8.278 -3.997 1.00 92.25 220 LYS A C 1
ATOM 1774 O O . LYS A 1 220 ? 11.173 7.064 -3.876 1.00 92.25 220 LYS A O 1
ATOM 1779 N N . GLY A 1 221 ? 10.849 9.065 -2.935 1.00 85.19 221 GLY A N 1
ATOM 1780 C CA . GLY A 1 221 ? 10.668 8.548 -1.569 1.00 85.19 221 GLY A CA 1
ATOM 1781 C C . GLY A 1 221 ? 11.923 7.930 -0.935 1.00 85.19 221 GLY A C 1
ATOM 1782 O O . GLY A 1 221 ? 11.876 7.468 0.199 1.00 85.19 221 GLY A O 1
ATOM 1783 N N . ARG A 1 222 ? 13.067 7.953 -1.631 1.00 89.06 222 ARG A N 1
ATOM 1784 C CA . ARG A 1 222 ? 14.302 7.246 -1.240 1.00 89.06 222 ARG A CA 1
ATOM 1785 C C . ARG A 1 222 ? 15.026 7.824 -0.023 1.00 89.06 222 ARG A C 1
ATOM 1787 O O . ARG A 1 222 ? 15.992 7.229 0.438 1.00 89.06 222 ARG A O 1
ATOM 1794 N N . HIS A 1 223 ? 14.544 8.936 0.528 1.00 88.06 223 HIS A N 1
ATOM 1795 C CA . HIS A 1 223 ? 15.047 9.509 1.778 1.00 88.06 223 HIS A CA 1
ATOM 1796 C C . HIS A 1 223 ? 14.685 8.662 3.013 1.00 88.06 223 HIS A C 1
ATOM 1798 O O . HIS A 1 223 ? 15.281 8.855 4.066 1.00 88.06 223 HIS A O 1
ATOM 1804 N N . SER A 1 224 ? 13.731 7.727 2.901 1.00 92.75 224 SER A N 1
ATOM 1805 C CA . SER A 1 224 ? 13.349 6.822 3.988 1.00 92.75 224 SER A CA 1
ATOM 1806 C C . SER A 1 224 ? 13.017 5.423 3.459 1.00 92.75 224 SER A C 1
ATOM 1808 O O . SER A 1 224 ? 12.078 5.236 2.685 1.00 92.75 224 SER A O 1
ATOM 1810 N N . LYS A 1 225 ? 13.776 4.409 3.903 1.00 95.31 225 LYS A N 1
ATOM 1811 C CA . LYS A 1 225 ? 13.491 2.996 3.584 1.00 95.31 225 LYS A CA 1
ATOM 1812 C C . LYS A 1 225 ? 12.136 2.561 4.141 1.00 95.31 225 LYS A C 1
ATOM 1814 O O . LYS A 1 225 ? 11.426 1.804 3.487 1.00 95.31 225 LYS A O 1
ATOM 1819 N N . GLU A 1 226 ? 11.780 3.045 5.331 1.00 95.62 226 GLU A N 1
ATOM 1820 C CA . GLU A 1 226 ? 10.473 2.806 5.946 1.00 95.62 226 GLU A CA 1
ATOM 1821 C C . GLU A 1 226 ? 9.346 3.336 5.056 1.00 95.62 226 GLU A C 1
ATOM 1823 O O . GLU A 1 226 ? 8.417 2.593 4.745 1.00 95.62 226 GL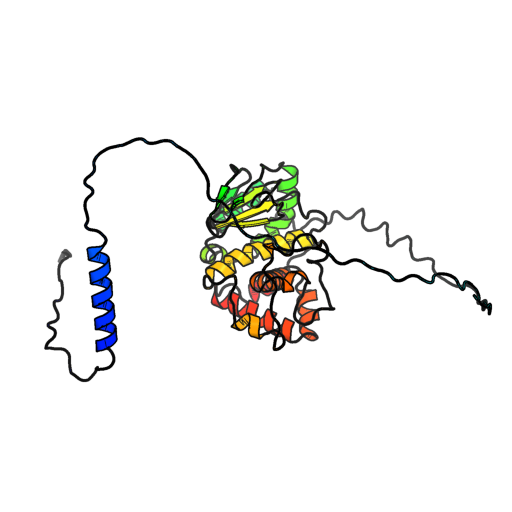U A O 1
ATOM 1828 N N . TYR A 1 227 ? 9.460 4.582 4.587 1.00 94.81 227 TYR A N 1
ATOM 1829 C CA . TYR A 1 227 ? 8.459 5.193 3.716 1.00 94.81 227 TYR A CA 1
ATOM 1830 C C . TYR A 1 227 ? 8.270 4.393 2.421 1.00 94.81 227 TYR A C 1
ATOM 1832 O O . TYR A 1 227 ? 7.137 4.137 2.014 1.00 94.81 227 TYR A O 1
ATOM 1840 N N . VAL A 1 228 ? 9.363 3.925 1.806 1.00 96.44 228 VAL A N 1
ATOM 1841 C CA . VAL A 1 228 ? 9.293 3.051 0.622 1.00 96.44 228 VAL A CA 1
ATOM 1842 C C . VAL A 1 228 ? 8.535 1.758 0.928 1.00 96.44 228 VAL A C 1
ATOM 1844 O O . VAL A 1 228 ? 7.609 1.412 0.197 1.00 96.44 228 VAL A O 1
ATOM 1847 N N . ARG A 1 229 ? 8.892 1.056 2.010 1.00 97.75 229 ARG A N 1
ATOM 1848 C CA . ARG A 1 229 ? 8.230 -0.198 2.409 1.00 97.75 229 ARG A CA 1
ATOM 1849 C C . ARG A 1 229 ? 6.742 0.024 2.666 1.00 97.75 229 ARG A C 1
ATOM 1851 O O . ARG A 1 229 ? 5.914 -0.721 2.151 1.00 97.75 229 ARG A O 1
ATOM 1858 N N . ARG A 1 230 ? 6.388 1.088 3.393 1.00 97.56 230 ARG A N 1
ATOM 1859 C CA . ARG A 1 230 ? 4.987 1.454 3.641 1.00 97.56 230 ARG A CA 1
ATOM 1860 C C . ARG A 1 230 ? 4.240 1.749 2.347 1.00 97.56 230 ARG A C 1
ATOM 1862 O O . ARG A 1 230 ? 3.151 1.217 2.175 1.00 97.56 230 ARG A O 1
ATOM 1869 N N . THR A 1 231 ? 4.844 2.496 1.422 1.00 97.56 231 THR A N 1
ATOM 1870 C CA . THR A 1 231 ? 4.253 2.800 0.108 1.00 97.56 231 THR A CA 1
ATOM 1871 C C . THR A 1 231 ? 3.935 1.521 -0.672 1.00 97.56 231 THR A C 1
ATOM 1873 O O . THR A 1 231 ? 2.849 1.398 -1.222 1.00 97.56 231 THR A O 1
ATOM 1876 N N . ILE A 1 232 ? 4.821 0.519 -0.668 1.00 98.50 232 ILE A N 1
ATOM 1877 C CA . ILE A 1 232 ? 4.574 -0.763 -1.355 1.00 98.50 232 ILE A CA 1
ATOM 1878 C C . ILE A 1 232 ? 3.283 -1.430 -0.859 1.00 98.50 232 ILE A C 1
ATOM 1880 O O . ILE A 1 232 ? 2.450 -1.851 -1.664 1.00 98.50 232 ILE A O 1
ATOM 1884 N N . HIS A 1 233 ? 3.109 -1.522 0.460 1.00 98.75 233 HIS A N 1
ATOM 1885 C CA . HIS A 1 233 ? 1.935 -2.160 1.058 1.00 98.75 233 HIS A CA 1
ATOM 1886 C C . HIS A 1 233 ? 0.677 -1.299 0.945 1.00 98.75 233 HIS A C 1
ATOM 1888 O O . HIS A 1 233 ? -0.396 -1.832 0.676 1.00 98.75 233 HIS A O 1
ATOM 1894 N N . HIS A 1 234 ? 0.812 0.011 1.136 1.00 98.50 234 HIS A N 1
ATOM 1895 C CA . HIS A 1 234 ? -0.270 0.985 1.030 1.00 98.50 234 HIS A CA 1
ATOM 1896 C C . HIS A 1 234 ? -0.934 0.912 -0.352 1.00 98.50 234 HIS A C 1
ATOM 1898 O O . HIS A 1 234 ? -2.141 0.734 -0.465 1.00 98.50 234 HIS A O 1
ATOM 1904 N N . GLU A 1 235 ? -0.136 0.943 -1.416 1.00 98.25 235 GLU A N 1
ATOM 1905 C CA . GLU A 1 235 ? -0.660 0.968 -2.784 1.00 98.25 235 GLU A CA 1
ATOM 1906 C C . GLU A 1 235 ? -1.247 -0.373 -3.206 1.00 98.25 235 GLU A C 1
ATOM 1908 O O . GLU A 1 235 ? -2.272 -0.441 -3.885 1.00 98.25 235 GLU A O 1
ATOM 1913 N N . PHE A 1 236 ? -0.636 -1.475 -2.765 1.00 98.81 236 PHE A N 1
ATOM 1914 C CA . PHE A 1 236 ? -1.231 -2.781 -3.001 1.00 98.81 236 PHE A CA 1
ATOM 1915 C C . PHE A 1 236 ? -2.558 -2.948 -2.249 1.00 98.81 236 PHE A C 1
ATOM 1917 O O . PHE A 1 236 ? -3.481 -3.577 -2.773 1.00 98.81 236 PHE A O 1
ATOM 1924 N N . PHE A 1 237 ? -2.692 -2.347 -1.063 1.00 98.75 237 PHE A N 1
ATOM 1925 C CA . PHE A 1 237 ? -3.948 -2.365 -0.325 1.00 98.75 237 PHE A CA 1
ATOM 1926 C C . PHE A 1 237 ? -5.083 -1.692 -1.086 1.00 98.75 237 PHE A C 1
ATOM 1928 O O . PHE A 1 237 ? -6.167 -2.259 -1.114 1.00 98.75 237 PHE A O 1
ATOM 1935 N N . HIS A 1 238 ? -4.847 -0.575 -1.777 1.00 98.38 238 HIS A N 1
ATOM 1936 C CA . HIS A 1 238 ? -5.886 0.055 -2.606 1.00 98.38 238 HIS A CA 1
ATOM 1937 C C . HIS A 1 238 ? -6.472 -0.905 -3.654 1.00 98.38 238 HIS A C 1
ATOM 1939 O O . HIS A 1 238 ? -7.677 -0.897 -3.902 1.00 98.38 238 HIS A O 1
ATOM 1945 N N . ILE A 1 239 ? -5.654 -1.799 -4.225 1.00 98.38 239 ILE A N 1
ATOM 1946 C CA . ILE A 1 239 ? -6.139 -2.852 -5.136 1.00 98.38 239 ILE A CA 1
ATOM 1947 C C . ILE A 1 239 ? -6.940 -3.920 -4.380 1.00 98.38 239 ILE A C 1
ATOM 1949 O O . ILE A 1 239 ? -7.978 -4.368 -4.870 1.00 98.38 239 ILE A O 1
ATOM 1953 N N . ILE A 1 240 ? -6.469 -4.350 -3.206 1.00 98.56 240 ILE A N 1
ATOM 1954 C CA . ILE A 1 240 ? -7.189 -5.315 -2.359 1.00 98.56 240 ILE A CA 1
ATOM 1955 C C . ILE A 1 240 ? -8.568 -4.764 -1.989 1.00 98.56 240 ILE A C 1
ATOM 1957 O O . ILE A 1 240 ? -9.567 -5.439 -2.212 1.00 98.56 240 ILE A O 1
ATOM 1961 N N . ASP A 1 241 ? -8.609 -3.538 -1.478 1.00 98.19 241 ASP A N 1
ATOM 1962 C CA . ASP A 1 241 ? -9.808 -2.852 -1.004 1.00 98.19 241 ASP A CA 1
ATOM 1963 C C . ASP A 1 241 ? -10.812 -2.629 -2.139 1.00 98.19 241 ASP A C 1
ATOM 1965 O O . ASP A 1 241 ? -12.005 -2.887 -1.994 1.00 98.19 241 ASP A O 1
ATOM 1969 N N . TRP A 1 242 ? -10.323 -2.272 -3.331 1.00 97.75 242 TRP A N 1
ATOM 1970 C CA . TRP A 1 242 ? -11.160 -2.214 -4.525 1.00 97.75 242 TRP A CA 1
ATOM 1971 C C . TRP A 1 242 ? -11.831 -3.555 -4.844 1.00 97.75 242 TRP A C 1
ATOM 1973 O O . TRP A 1 242 ? -13.001 -3.583 -5.219 1.00 97.75 242 TRP A O 1
ATOM 1983 N N . TYR A 1 243 ? -11.123 -4.676 -4.703 1.00 97.88 243 TYR A N 1
ATOM 1984 C CA . TYR A 1 243 ? -11.675 -5.993 -5.023 1.00 97.88 243 TYR A CA 1
ATOM 1985 C C . TYR A 1 243 ? -12.426 -6.676 -3.885 1.00 97.88 243 TYR A C 1
ATOM 1987 O O . TYR A 1 243 ? -13.062 -7.705 -4.146 1.00 97.88 243 TYR A O 1
ATOM 1995 N N . ASP A 1 244 ? -12.370 -6.139 -2.666 1.00 96.56 244 ASP A N 1
ATOM 1996 C CA . ASP A 1 244 ? -13.150 -6.638 -1.536 1.00 96.56 244 ASP A CA 1
ATOM 1997 C C . ASP A 1 244 ? -14.649 -6.496 -1.826 1.00 96.56 244 ASP A C 1
ATOM 1999 O O . ASP A 1 244 ? -15.381 -7.491 -1.862 1.00 96.56 244 ASP A O 1
ATOM 2003 N N . ASP A 1 245 ? -15.089 -5.280 -2.159 1.00 95.25 245 ASP A N 1
ATOM 2004 C CA . ASP A 1 245 ? -16.504 -4.995 -2.404 1.00 95.25 245 ASP A CA 1
ATOM 2005 C C . ASP A 1 245 ? -16.796 -3.946 -3.497 1.00 95.25 245 ASP A C 1
ATOM 2007 O O . ASP A 1 245 ? -17.969 -3.639 -3.742 1.00 95.25 245 ASP A O 1
ATOM 2011 N N . PHE A 1 246 ? -15.767 -3.437 -4.188 1.00 95.50 246 PHE A N 1
ATOM 2012 C CA . PHE A 1 246 ? -15.851 -2.362 -5.190 1.00 95.50 246 PHE A CA 1
ATOM 2013 C C . PHE A 1 246 ? -16.322 -1.006 -4.639 1.00 95.50 246 PHE A C 1
ATOM 2015 O O . PHE A 1 246 ? -16.853 -0.181 -5.389 1.00 95.50 246 PHE A O 1
ATOM 2022 N N . LYS A 1 247 ? -16.120 -0.744 -3.339 1.00 93.69 247 LYS A N 1
ATOM 2023 C CA . LYS A 1 247 ? -16.502 0.509 -2.665 1.00 93.69 247 LYS A CA 1
ATOM 2024 C C . LYS A 1 247 ? -15.335 1.170 -1.935 1.00 93.69 247 LYS A C 1
ATOM 2026 O O . LYS A 1 247 ? -15.460 1.581 -0.785 1.00 93.69 247 LYS A O 1
ATOM 2031 N N . LEU A 1 248 ? -14.233 1.379 -2.652 1.00 90.31 248 LEU A N 1
ATOM 2032 C CA . LEU A 1 248 ? -13.012 2.015 -2.136 1.00 90.31 248 LEU A CA 1
ATOM 2033 C C . LEU A 1 248 ? -13.287 3.263 -1.268 1.00 90.31 248 LEU A C 1
ATOM 2035 O O . LEU A 1 248 ? -12.825 3.356 -0.137 1.00 90.31 248 LEU A O 1
ATOM 2039 N N . TYR A 1 249 ? -14.123 4.182 -1.761 1.00 91.69 249 TYR A N 1
ATOM 2040 C CA . TYR A 1 249 ? -14.422 5.460 -1.099 1.00 91.69 249 TYR A CA 1
ATOM 2041 C C . TYR A 1 249 ? -15.608 5.418 -0.118 1.00 91.69 249 TYR A C 1
ATOM 2043 O O . TYR A 1 249 ? -16.085 6.467 0.318 1.00 91.69 249 TYR A O 1
ATOM 2051 N N . SER A 1 250 ? -16.165 4.242 0.191 1.00 93.88 250 SER A N 1
ATOM 2052 C CA . SER A 1 250 ? -17.350 4.139 1.049 1.00 93.88 250 SER A CA 1
ATOM 2053 C C . SER A 1 250 ? -17.365 2.864 1.882 1.00 93.88 250 SER A C 1
ATOM 2055 O O . SER A 1 250 ? -17.834 1.818 1.441 1.00 93.88 250 SER A O 1
ATOM 2057 N N . ASP A 1 251 ? -16.956 2.999 3.143 1.00 95.81 251 ASP A N 1
ATOM 2058 C CA . ASP A 1 251 ? -17.060 1.941 4.143 1.00 95.81 251 ASP A CA 1
ATOM 2059 C C . ASP A 1 251 ? -17.675 2.490 5.436 1.00 95.81 251 ASP A C 1
ATOM 2061 O O . ASP A 1 251 ? -17.020 3.144 6.254 1.00 95.81 251 ASP A O 1
ATOM 2065 N N . GLN A 1 252 ? -18.976 2.246 5.610 1.00 94.50 252 GLN A N 1
ATOM 2066 C CA . GLN A 1 252 ? -19.719 2.696 6.789 1.00 94.50 252 GLN A CA 1
ATOM 2067 C C . GLN A 1 252 ? -19.290 1.956 8.058 1.00 94.50 252 GLN A C 1
ATOM 2069 O O . GLN A 1 252 ? -19.289 2.556 9.131 1.00 94.50 252 GLN A O 1
ATOM 2074 N N . ALA A 1 253 ? -18.927 0.674 7.947 1.00 95.56 253 ALA A N 1
ATOM 2075 C CA . ALA A 1 253 ? -18.528 -0.129 9.095 1.00 95.56 253 ALA A CA 1
ATOM 2076 C C . ALA A 1 253 ? -17.176 0.345 9.636 1.00 95.56 253 ALA A C 1
ATOM 2078 O O . ALA A 1 253 ? -17.032 0.511 10.845 1.00 95.56 253 ALA A O 1
ATOM 2079 N N . TRP A 1 254 ? -16.225 0.634 8.745 1.00 98.00 254 TRP A N 1
ATOM 2080 C CA . TRP A 1 254 ? -14.949 1.242 9.107 1.00 98.00 254 TRP A CA 1
ATOM 2081 C C . TRP A 1 254 ? -15.126 2.659 9.649 1.00 98.00 254 TRP A C 1
ATOM 2083 O O . TRP A 1 254 ? -14.605 2.989 10.712 1.00 98.00 254 TRP A O 1
ATOM 2093 N N . SER A 1 255 ? -15.911 3.494 8.961 1.00 96.81 255 SER A N 1
ATOM 2094 C CA . SER A 1 255 ? -16.128 4.889 9.368 1.00 96.81 255 SER A CA 1
ATOM 2095 C C . SER A 1 255 ? -16.751 5.000 10.761 1.00 96.81 255 SER A C 1
ATOM 2097 O O . SER A 1 255 ? -16.391 5.903 11.514 1.00 96.81 255 SER A O 1
ATOM 2099 N N . ALA A 1 256 ? -17.635 4.065 11.123 1.00 97.25 256 ALA A N 1
ATOM 2100 C CA . ALA A 1 256 ? -18.280 3.997 12.433 1.00 97.25 256 ALA A CA 1
ATOM 2101 C C . ALA A 1 256 ? -17.334 3.617 13.587 1.00 97.25 256 ALA A C 1
ATOM 2103 O O . ALA A 1 256 ? -17.746 3.687 14.743 1.00 97.25 256 ALA A O 1
ATOM 2104 N N . LEU A 1 257 ? -16.088 3.215 13.301 1.00 98.06 257 LEU A N 1
ATOM 2105 C CA . LEU A 1 257 ? -15.067 2.995 14.331 1.00 98.06 257 LEU A CA 1
ATOM 2106 C C . LEU A 1 257 ? -14.512 4.308 14.890 1.00 98.06 257 LEU A C 1
ATOM 2108 O O . LEU A 1 257 ? -13.953 4.306 15.984 1.00 98.06 257 LEU A O 1
ATOM 2112 N N . ASN A 1 258 ? -14.624 5.406 14.139 1.00 97.75 258 ASN A N 1
ATOM 2113 C CA . ASN A 1 258 ? -14.162 6.718 14.582 1.00 97.75 258 ASN A CA 1
ATOM 2114 C C . ASN A 1 258 ? -15.118 7.332 15.615 1.00 97.75 258 ASN A C 1
ATOM 2116 O O . ASN A 1 258 ? -16.246 6.874 15.801 1.00 97.75 258 ASN A O 1
ATOM 2120 N N . GLU A 1 259 ? -14.671 8.415 16.255 1.00 95.56 259 GLU A N 1
ATOM 2121 C CA . GLU A 1 259 ? -15.500 9.170 17.196 1.00 95.56 259 GLU A CA 1
ATOM 2122 C C . GLU A 1 259 ? -16.828 9.625 16.558 1.00 95.56 259 GLU A C 1
ATOM 2124 O O . GLU A 1 259 ? -16.852 10.025 15.385 1.00 95.56 259 GLU A O 1
ATOM 2129 N N . PRO A 1 260 ? -17.945 9.618 17.311 1.00 94.25 260 PRO A N 1
ATOM 2130 C CA . PRO A 1 260 ? -19.230 10.075 16.802 1.00 94.25 260 PRO A CA 1
ATOM 2131 C C . PRO A 1 260 ? -19.155 11.488 16.211 1.00 94.25 260 PRO A C 1
ATOM 2133 O O . PRO A 1 260 ? -18.681 12.426 16.848 1.00 94.25 260 PRO A O 1
ATOM 2136 N N . GLY A 1 261 ? -19.663 11.648 14.988 1.00 92.56 261 GLY A N 1
ATOM 2137 C CA . GLY A 1 261 ? -19.660 12.928 14.273 1.00 92.56 261 GLY A CA 1
ATOM 2138 C C . GLY A 1 261 ? -18.374 13.230 13.498 1.00 92.56 261 GLY A C 1
ATOM 2139 O O . GLY A 1 261 ? -18.327 14.243 12.802 1.00 92.56 261 GLY A O 1
ATOM 2140 N N . PHE A 1 262 ? -17.357 12.365 13.559 1.00 95.31 262 PHE A N 1
ATOM 2141 C CA . PHE A 1 262 ? -16.190 12.472 12.687 1.00 95.31 262 PHE A CA 1
ATOM 2142 C C . PHE A 1 262 ? -16.580 12.350 11.203 1.00 95.31 262 PHE A C 1
ATOM 2144 O O . PHE A 1 262 ? -17.490 11.607 10.836 1.00 95.31 262 PHE A O 1
ATOM 2151 N N . THR A 1 263 ? -15.877 13.078 10.335 1.00 93.19 263 THR A N 1
ATOM 2152 C CA . THR A 1 263 ? -16.002 12.976 8.875 1.00 93.19 263 THR A CA 1
ATOM 2153 C C . THR A 1 263 ? -14.617 13.093 8.246 1.00 93.19 263 THR A C 1
ATOM 2155 O O . THR A 1 263 ? -13.835 13.959 8.636 1.00 93.19 263 THR A O 1
ATOM 2158 N N . TYR A 1 264 ? -14.324 12.220 7.282 1.00 95.00 264 TYR A N 1
ATOM 2159 C CA . TYR A 1 264 ? -13.088 12.268 6.501 1.00 95.00 264 TYR A CA 1
ATOM 2160 C C . TYR A 1 264 ? -13.034 13.492 5.572 1.00 95.00 264 TYR A C 1
ATOM 2162 O O . TYR A 1 264 ? -14.054 14.124 5.288 1.00 95.00 264 TYR A O 1
ATOM 2170 N N . GLY A 1 265 ? -11.832 13.809 5.085 1.00 90.19 265 GLY A N 1
ATOM 2171 C CA . GLY A 1 265 ? -11.617 14.787 4.018 1.00 90.19 265 GLY A CA 1
ATOM 2172 C C . GLY A 1 265 ? -12.121 14.328 2.639 1.00 90.19 265 GLY A C 1
ATOM 2173 O O . GLY A 1 265 ? -12.973 13.450 2.515 1.00 90.19 265 GLY A O 1
ATOM 2174 N N . SER A 1 266 ? -11.596 14.949 1.576 1.00 82.38 266 SER A N 1
ATOM 2175 C CA . SER A 1 266 ? -11.995 14.694 0.179 1.00 82.38 266 SER A CA 1
ATOM 2176 C C . SER A 1 266 ? -11.162 13.628 -0.558 1.00 82.38 266 SER A C 1
ATOM 2178 O O . SER A 1 266 ? -11.321 13.458 -1.770 1.00 82.38 266 SER A O 1
ATOM 2180 N N . GLY A 1 267 ? -10.303 12.903 0.160 1.00 79.75 267 GLY A N 1
ATOM 2181 C CA . GLY A 1 267 ? -9.457 11.808 -0.324 1.00 79.75 267 GLY A CA 1
ATOM 2182 C C . GLY A 1 267 ? -7.975 12.167 -0.483 1.00 79.75 267 GLY A C 1
ATOM 2183 O O . GLY A 1 267 ? -7.582 13.339 -0.503 1.00 79.75 267 GLY A O 1
ATOM 2184 N N . GLY A 1 268 ? -7.132 11.143 -0.649 1.00 71.31 268 GLY A N 1
ATOM 2185 C CA . GLY A 1 268 ? -5.668 11.287 -0.720 1.00 71.31 268 GLY A CA 1
ATOM 2186 C C . GLY A 1 268 ? -5.148 12.093 -1.918 1.00 71.31 268 GLY A C 1
ATOM 2187 O O . GLY A 1 268 ? -4.086 12.725 -1.860 1.00 71.31 268 GLY A O 1
ATOM 2188 N N . LYS A 1 269 ? -5.936 12.167 -3.001 1.00 68.88 269 LYS A N 1
ATOM 2189 C CA . LYS A 1 269 ? -5.623 12.988 -4.185 1.00 68.88 269 LYS A CA 1
ATOM 2190 C C . LYS A 1 269 ? -5.449 14.479 -3.858 1.00 68.88 269 LYS A C 1
ATOM 2192 O O . LYS A 1 269 ? -4.659 15.142 -4.529 1.00 68.88 269 LYS A O 1
ATOM 2197 N N . ASP A 1 270 ? -6.147 14.976 -2.834 1.00 64.44 270 ASP A N 1
ATOM 2198 C CA . ASP A 1 270 ? -6.178 16.394 -2.460 1.00 64.44 270 ASP A CA 1
ATOM 2199 C C . ASP A 1 270 ? -5.250 16.695 -1.265 1.00 64.44 270 ASP A C 1
ATOM 2201 O O . ASP A 1 270 ? -4.984 17.856 -0.965 1.00 64.44 270 ASP A O 1
ATOM 2205 N N . ALA A 1 271 ? -4.699 15.665 -0.609 1.00 68.19 271 ALA A N 1
ATOM 2206 C CA . ALA A 1 271 ? -3.829 15.784 0.567 1.00 68.19 271 ALA A CA 1
ATOM 2207 C C . ALA A 1 271 ? -2.329 15.942 0.225 1.00 68.19 271 ALA A C 1
ATOM 2209 O O . ALA A 1 271 ? -1.451 15.688 1.051 1.00 68.19 271 ALA A O 1
ATOM 2210 N N . GLN A 1 272 ? -2.016 16.361 -1.004 1.00 66.50 272 GLN A N 1
ATOM 2211 C CA . GLN A 1 272 ? -0.643 16.498 -1.494 1.00 66.50 272 GLN A CA 1
ATOM 2212 C C . GLN A 1 272 ? 0.027 17.780 -0.969 1.00 66.50 272 GLN A C 1
ATOM 2214 O O . GLN A 1 272 ? -0.593 18.840 -0.918 1.00 66.50 272 GLN A O 1
ATOM 2219 N N . GLY A 1 273 ? 1.323 17.706 -0.643 1.00 60.28 273 GLY A N 1
ATOM 2220 C CA . GLY A 1 273 ? 2.154 18.876 -0.315 1.00 60.28 273 GLY A CA 1
ATOM 2221 C C . GLY A 1 273 ? 2.569 19.023 1.153 1.00 60.28 273 GLY A C 1
ATOM 2222 O O . GLY A 1 273 ? 3.459 19.822 1.435 1.00 60.28 273 GLY A O 1
ATOM 2223 N N . ASP A 1 274 ? 2.011 18.226 2.070 1.00 66.25 274 ASP A N 1
ATOM 2224 C CA . ASP A 1 274 ? 2.516 18.111 3.446 1.00 66.25 274 ASP A CA 1
ATOM 2225 C C . ASP A 1 274 ? 3.449 16.899 3.563 1.00 66.25 274 ASP A C 1
ATOM 2227 O O . ASP A 1 274 ? 3.008 15.757 3.704 1.00 66.25 274 ASP A O 1
ATOM 2231 N N . SER A 1 275 ? 4.761 17.142 3.528 1.00 65.88 275 SER A N 1
ATOM 2232 C CA . SER A 1 275 ? 5.768 16.086 3.692 1.00 65.88 275 SER A CA 1
ATOM 2233 C C . SER A 1 275 ? 5.719 15.408 5.067 1.00 65.88 275 SER A C 1
ATOM 2235 O O . SER A 1 275 ? 6.207 14.288 5.200 1.00 65.88 275 SER A O 1
ATOM 2237 N N . SER A 1 276 ? 5.101 16.039 6.074 1.00 73.44 276 SER A N 1
ATOM 2238 C CA . SER A 1 276 ? 4.889 15.452 7.401 1.00 73.44 276 SER A CA 1
ATOM 2239 C C . SER A 1 276 ? 3.639 14.574 7.483 1.00 73.44 276 SER A C 1
ATOM 2241 O O . SER A 1 276 ? 3.464 13.858 8.467 1.00 73.44 276 SER A O 1
ATOM 2243 N N . GLY A 1 277 ? 2.782 14.593 6.456 1.00 75.25 277 GLY A N 1
ATOM 2244 C CA . GLY A 1 277 ? 1.479 13.930 6.479 1.00 75.25 277 GLY A CA 1
ATOM 2245 C C . GLY A 1 277 ? 1.554 12.420 6.710 1.00 75.25 277 GLY A C 1
ATOM 2246 O O . GLY A 1 277 ? 0.667 11.866 7.353 1.00 75.25 277 GLY A O 1
ATOM 2247 N N . SER A 1 278 ? 2.629 11.780 6.239 1.00 81.50 278 SER A N 1
ATOM 2248 C CA . SER A 1 278 ? 2.875 10.336 6.366 1.00 81.50 278 SER A CA 1
ATOM 2249 C C . SER A 1 278 ? 3.601 9.928 7.655 1.00 81.50 278 SER A C 1
ATOM 2251 O O . SER A 1 278 ? 3.733 8.732 7.927 1.00 81.50 278 SER A O 1
ATOM 2253 N N . LEU A 1 279 ? 4.072 10.891 8.458 1.00 87.56 279 LEU A N 1
ATOM 2254 C CA . LEU A 1 279 ? 4.726 10.607 9.734 1.00 87.56 279 LEU A CA 1
ATOM 2255 C C . LEU A 1 279 ? 3.699 10.122 10.757 1.00 87.56 279 LEU A C 1
ATOM 2257 O O . LEU A 1 279 ? 2.561 10.604 10.791 1.00 87.56 279 LEU A O 1
ATOM 2261 N N . LEU A 1 280 ? 4.127 9.194 11.617 1.00 91.44 280 LEU A N 1
ATOM 2262 C CA . LEU A 1 280 ? 3.320 8.791 12.761 1.00 91.44 280 LEU A CA 1
ATOM 2263 C C . LEU A 1 280 ? 3.012 10.007 13.637 1.00 91.44 280 LEU A C 1
ATOM 2265 O O . LEU A 1 280 ? 3.867 10.866 13.867 1.00 91.44 280 LEU A O 1
ATOM 2269 N N . THR A 1 281 ? 1.783 10.075 14.134 1.00 90.38 281 THR A N 1
ATOM 2270 C CA . THR A 1 281 ? 1.340 11.145 15.018 1.00 90.38 281 THR A CA 1
ATOM 2271 C C . THR A 1 281 ? 0.608 10.582 16.218 1.00 90.38 281 THR A C 1
ATOM 2273 O O . THR A 1 281 ? -0.260 9.723 16.091 1.00 90.38 281 THR A O 1
ATOM 2276 N N . ASP A 1 282 ? 0.930 11.113 17.396 1.00 87.25 282 ASP A N 1
ATOM 2277 C CA . ASP A 1 282 ? 0.206 10.768 18.610 1.00 87.25 282 ASP A CA 1
ATOM 2278 C C . ASP A 1 282 ? -0.935 11.738 18.928 1.00 87.25 282 ASP A C 1
ATOM 2280 O O . ASP A 1 282 ? -1.783 11.428 19.768 1.00 87.25 282 ASP A O 1
ATOM 2284 N N . THR A 1 283 ? -0.983 12.885 18.243 1.00 87.75 283 THR A N 1
ATOM 2285 C CA . THR A 1 283 ? -1.917 13.985 18.523 1.00 87.75 283 THR A CA 1
ATOM 2286 C C . THR A 1 283 ? -3.295 13.785 17.906 1.00 87.75 283 THR A C 1
ATOM 2288 O O . THR A 1 283 ? -4.177 14.606 18.140 1.00 87.75 283 THR A O 1
ATOM 2291 N N . GLN A 1 284 ? -3.484 12.725 17.118 1.00 90.50 284 GLN A N 1
ATOM 2292 C CA . GLN A 1 284 ? -4.740 12.435 16.444 1.00 90.50 284 GLN A CA 1
ATOM 2293 C C . GLN A 1 284 ? -5.290 11.067 16.888 1.00 90.50 284 GLN A C 1
ATOM 2295 O O . GLN A 1 284 ? -4.908 10.042 16.327 1.00 90.50 284 GLN A O 1
ATOM 2300 N N . PRO A 1 285 ? -6.165 11.018 17.911 1.00 92.31 285 PRO A N 1
ATOM 2301 C CA . PRO A 1 285 ? -6.774 9.769 18.367 1.00 92.31 285 PRO A CA 1
ATOM 2302 C C . PRO A 1 285 ? -7.468 9.022 17.226 1.00 92.31 285 PRO A C 1
ATOM 2304 O O . PRO A 1 285 ? -8.162 9.632 16.413 1.00 92.31 285 PRO A O 1
ATOM 2307 N N . GLY A 1 286 ? -7.267 7.708 17.161 1.00 96.69 286 GLY A N 1
ATOM 2308 C CA . GLY A 1 286 ? -7.847 6.840 16.142 1.00 96.69 286 GLY A CA 1
ATOM 2309 C C . GLY A 1 286 ? -7.151 6.849 14.781 1.00 96.69 286 GLY A C 1
ATOM 2310 O O . GLY A 1 286 ? -7.560 6.076 13.916 1.00 96.69 286 GLY A O 1
ATOM 2311 N N . PHE A 1 287 ? -6.106 7.655 14.572 1.00 97.75 287 PHE A N 1
ATOM 2312 C CA . PHE A 1 287 ? -5.383 7.738 13.299 1.00 97.75 287 PHE A CA 1
ATOM 2313 C C . PHE A 1 287 ? -3.879 7.623 13.516 1.00 97.75 287 PHE A C 1
ATOM 2315 O O . PHE A 1 287 ? -3.322 8.249 14.413 1.00 97.75 287 PHE A O 1
ATOM 2322 N N . PHE A 1 288 ? -3.203 6.835 12.680 1.00 97.19 288 PHE A N 1
ATOM 2323 C CA . PHE A 1 288 ? -1.751 6.707 12.780 1.00 97.19 288 PHE A CA 1
ATOM 2324 C C . PHE A 1 288 ? -1.008 7.905 12.199 1.00 97.19 288 PHE A C 1
ATOM 2326 O O . PHE A 1 288 ? 0.066 8.249 12.684 1.00 97.19 288 PHE A O 1
ATOM 2333 N N . THR A 1 289 ? -1.554 8.522 11.152 1.00 95.81 289 THR A N 1
ATOM 2334 C CA . THR A 1 289 ? -0.922 9.628 10.427 1.00 95.81 289 THR A CA 1
ATOM 2335 C C . THR A 1 289 ? -1.943 10.716 10.136 1.00 95.81 289 THR A C 1
ATOM 2337 O O . THR A 1 289 ? -3.151 10.467 10.114 1.00 95.81 289 THR A O 1
ATOM 2340 N N . LYS A 1 290 ? -1.478 11.941 9.868 1.00 93.38 290 LYS A N 1
ATOM 2341 C CA . LYS A 1 290 ? -2.382 13.012 9.418 1.00 93.38 290 LYS A CA 1
ATOM 2342 C C . LYS A 1 290 ? -2.995 12.685 8.057 1.00 93.38 290 LYS A C 1
ATOM 2344 O O . LYS A 1 290 ? -4.141 13.039 7.806 1.00 93.38 290 LYS A O 1
ATOM 2349 N N . TYR A 1 291 ? -2.255 11.986 7.198 1.00 93.94 291 TYR A N 1
ATOM 2350 C CA . TYR A 1 291 ? -2.735 11.557 5.887 1.00 93.94 291 TYR A CA 1
ATOM 2351 C C . TYR A 1 291 ? -3.943 10.613 5.982 1.00 93.94 291 TYR A C 1
ATOM 2353 O O . TYR A 1 291 ? -4.851 10.709 5.160 1.00 93.94 291 TYR A O 1
ATOM 2361 N N . SER A 1 292 ? -4.032 9.805 7.046 1.00 95.56 292 SER A N 1
ATOM 2362 C CA . SER A 1 292 ? -5.186 8.931 7.319 1.00 95.56 292 SER A CA 1
ATOM 2363 C C . SER A 1 292 ? -6.516 9.700 7.459 1.00 95.56 292 SER A C 1
ATOM 2365 O O . SER A 1 292 ? -7.586 9.127 7.302 1.00 95.56 292 SER A O 1
ATOM 2367 N N . LEU A 1 293 ? -6.489 11.007 7.744 1.00 94.44 293 LEU A N 1
ATOM 2368 C CA . LEU A 1 293 ? -7.699 11.838 7.835 1.00 94.44 293 LEU A CA 1
ATOM 2369 C C . LEU A 1 293 ? -8.274 12.206 6.459 1.00 94.44 293 LEU A C 1
ATOM 2371 O O . LEU A 1 293 ? -9.411 12.675 6.371 1.00 94.44 293 LEU A O 1
ATOM 2375 N N . SER A 1 294 ? -7.484 12.054 5.393 1.00 94.50 294 SER A N 1
ATOM 2376 C CA . SER A 1 294 ? -7.851 12.538 4.063 1.00 94.50 294 SER A CA 1
ATOM 2377 C C . SER A 1 294 ? -9.018 11.764 3.458 1.00 94.50 294 SER A C 1
ATOM 2379 O O . SER A 1 294 ? -9.858 12.389 2.822 1.00 94.50 294 SER A O 1
ATOM 2381 N N . GLY A 1 295 ? -9.126 10.460 3.710 1.00 95.31 295 GLY A N 1
ATOM 2382 C CA . GLY A 1 295 ? -10.162 9.593 3.155 1.00 95.31 295 GLY A CA 1
ATOM 2383 C C . GLY A 1 295 ? -10.232 8.252 3.882 1.00 95.31 295 GLY A C 1
ATOM 2384 O O . GLY A 1 295 ? -9.280 7.848 4.552 1.00 95.31 295 GLY A O 1
ATOM 2385 N N . VAL A 1 296 ? -11.364 7.558 3.755 1.00 97.19 296 VAL A N 1
ATOM 2386 C CA . VAL A 1 296 ? -11.564 6.230 4.365 1.00 97.19 296 VAL A CA 1
ATOM 2387 C C . VAL A 1 296 ? -10.650 5.178 3.730 1.00 97.19 296 VAL A C 1
ATOM 2389 O O . VAL A 1 296 ? -10.149 4.292 4.416 1.00 97.19 296 VAL A O 1
ATOM 2392 N N . GLU A 1 297 ? -10.399 5.308 2.430 1.00 96.94 297 GLU A N 1
ATOM 2393 C CA . GLU A 1 297 ? -9.466 4.495 1.658 1.00 96.94 297 GLU A CA 1
ATOM 2394 C C . GLU A 1 297 ? -8.029 4.665 2.164 1.00 96.94 297 GLU A C 1
ATOM 2396 O O . GLU A 1 297 ? -7.314 3.684 2.369 1.00 96.94 297 GLU A O 1
ATOM 2401 N N . GLU A 1 298 ? -7.632 5.904 2.462 1.00 97.38 298 GLU A N 1
ATOM 2402 C CA . GLU A 1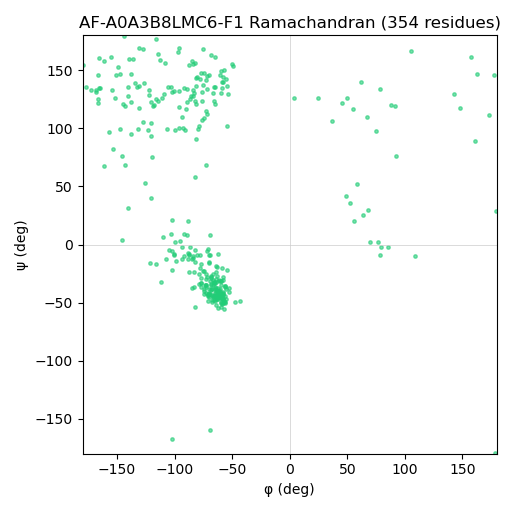 298 ? -6.278 6.223 2.917 1.00 97.38 298 GLU A CA 1
ATOM 2403 C C . GLU A 1 298 ? -6.051 5.790 4.363 1.00 97.38 298 GLU A C 1
ATOM 2405 O O . GLU A 1 298 ? -4.996 5.255 4.688 1.00 97.38 298 GLU A O 1
ATOM 2410 N N . ASP A 1 299 ? -7.052 5.944 5.231 1.00 98.19 299 ASP A N 1
ATOM 2411 C CA . ASP A 1 299 ? -7.009 5.427 6.601 1.00 98.19 299 ASP A CA 1
ATOM 2412 C C . ASP A 1 299 ? -6.828 3.906 6.630 1.00 98.19 299 ASP A C 1
ATOM 2414 O O . ASP A 1 299 ? -5.968 3.387 7.344 1.00 98.19 299 ASP A O 1
ATOM 2418 N N . LYS A 1 300 ? -7.595 3.174 5.811 1.00 98.56 300 LYS A N 1
ATOM 2419 C CA . LYS A 1 300 ? -7.448 1.719 5.698 1.00 98.56 300 LYS A CA 1
ATOM 2420 C C . LYS A 1 300 ? -6.058 1.335 5.181 1.00 98.56 300 LYS A C 1
ATOM 2422 O O . LYS A 1 300 ? -5.406 0.481 5.790 1.00 98.56 300 LYS A O 1
ATOM 2427 N N . ALA A 1 301 ? -5.577 1.980 4.118 1.00 98.56 301 ALA A N 1
ATOM 2428 C CA . ALA A 1 301 ? -4.260 1.710 3.538 1.00 98.56 301 ALA A CA 1
ATOM 2429 C C . ALA A 1 301 ? -3.100 2.052 4.496 1.00 98.56 301 ALA A C 1
ATOM 2431 O O . ALA A 1 301 ? -2.112 1.311 4.589 1.00 98.56 301 ALA A O 1
ATOM 2432 N N . GLU A 1 302 ? -3.225 3.130 5.273 1.00 98.38 302 GLU A N 1
ATOM 2433 C CA . GLU A 1 302 ? -2.265 3.508 6.311 1.00 98.38 302 GLU A CA 1
ATOM 2434 C C . GLU A 1 302 ? -2.260 2.506 7.464 1.00 98.38 302 GLU A C 1
ATOM 2436 O O . GLU A 1 302 ? -1.196 1.990 7.808 1.00 98.38 302 GLU A O 1
ATOM 2441 N N . VAL A 1 303 ? -3.428 2.146 8.012 1.00 98.75 303 VAL A N 1
ATOM 2442 C CA . VAL A 1 303 ? -3.527 1.106 9.050 1.00 98.75 303 VAL A CA 1
ATOM 2443 C C . VAL A 1 303 ? -2.902 -0.199 8.558 1.00 98.75 303 VAL A C 1
ATOM 2445 O O . VAL A 1 303 ? -2.087 -0.791 9.266 1.00 98.75 303 VAL A O 1
ATOM 2448 N N . TYR A 1 304 ? -3.221 -0.626 7.337 1.00 98.88 304 TYR A N 1
ATOM 2449 C CA . TYR A 1 304 ? -2.667 -1.841 6.750 1.00 98.88 304 TYR A CA 1
ATOM 2450 C C . TYR A 1 304 ? -1.138 -1.806 6.636 1.00 98.88 304 TYR A C 1
ATOM 2452 O O . TYR A 1 304 ? -0.456 -2.710 7.126 1.00 98.88 304 TYR A O 1
ATOM 2460 N N . SER A 1 305 ? -0.587 -0.763 6.011 1.00 98.69 305 SER A N 1
ATOM 2461 C CA . SER A 1 305 ? 0.857 -0.663 5.779 1.00 98.69 305 SER A CA 1
ATOM 2462 C C . SER A 1 305 ? 1.645 -0.552 7.089 1.00 98.69 305 SER A C 1
ATOM 2464 O O . SER A 1 305 ? 2.691 -1.185 7.239 1.00 98.69 305 SER A O 1
ATOM 2466 N N . ILE A 1 306 ? 1.123 0.183 8.074 1.00 98.62 306 ILE A N 1
ATOM 2467 C CA . ILE A 1 306 ? 1.753 0.374 9.387 1.00 98.62 306 ILE A CA 1
ATOM 2468 C C . ILE A 1 306 ? 1.709 -0.916 10.204 1.00 98.62 306 ILE A C 1
ATOM 2470 O O . ILE A 1 306 ? 2.703 -1.262 10.839 1.00 98.62 306 ILE A O 1
ATOM 2474 N N . MET A 1 307 ? 0.616 -1.682 10.142 1.00 98.62 307 MET A N 1
ATOM 2475 C CA . MET A 1 307 ? 0.543 -3.000 10.782 1.00 98.62 307 MET A CA 1
ATOM 2476 C C . MET A 1 307 ? 1.598 -3.981 10.253 1.00 98.62 307 MET A C 1
ATOM 2478 O O . MET A 1 307 ? 2.048 -4.840 11.011 1.00 98.62 307 MET A O 1
ATOM 2482 N N . ILE A 1 308 ? 1.989 -3.864 8.980 1.00 98.56 308 ILE A N 1
ATOM 2483 C CA . ILE A 1 308 ? 3.014 -4.714 8.361 1.00 98.56 308 ILE A CA 1
ATOM 2484 C C . ILE A 1 308 ? 4.421 -4.208 8.689 1.00 98.56 308 ILE A C 1
ATOM 2486 O O . ILE A 1 308 ? 5.245 -4.977 9.183 1.00 98.56 308 ILE A O 1
ATOM 2490 N N . VAL A 1 309 ? 4.698 -2.929 8.416 1.00 98.31 309 VAL A N 1
ATOM 2491 C CA . VAL A 1 309 ? 6.062 -2.369 8.444 1.00 98.31 309 VAL A CA 1
ATOM 2492 C C . VAL A 1 309 ? 6.488 -1.944 9.845 1.00 98.31 309 VAL A C 1
ATOM 2494 O O . VAL A 1 309 ? 7.639 -2.140 10.226 1.00 98.31 309 VAL A O 1
ATOM 2497 N N . LEU A 1 310 ? 5.555 -1.390 10.620 1.00 97.38 310 LEU A N 1
ATOM 2498 C CA . LEU A 1 310 ? 5.773 -0.787 11.936 1.00 97.38 310 LEU A CA 1
ATOM 2499 C C . LEU A 1 310 ? 4.943 -1.499 13.012 1.00 97.38 310 LEU A C 1
ATOM 2501 O O . LEU A 1 310 ? 4.377 -0.870 13.907 1.00 97.38 310 LEU A O 1
ATOM 2505 N N . SER A 1 311 ? 4.867 -2.828 12.929 1.00 96.75 311 SER A N 1
ATOM 2506 C CA . SER A 1 311 ? 3.993 -3.669 13.758 1.00 96.75 311 SER A CA 1
ATOM 2507 C C . SER A 1 311 ? 4.142 -3.424 15.267 1.00 96.75 311 SER A C 1
ATOM 2509 O O . SER A 1 311 ? 3.141 -3.412 15.982 1.00 96.75 311 SER A O 1
ATOM 2511 N N . SER A 1 312 ? 5.364 -3.171 15.751 1.00 96.06 312 SER A N 1
ATOM 2512 C CA . SER A 1 312 ? 5.635 -2.840 17.157 1.00 96.06 312 SER A CA 1
ATOM 2513 C C . SER A 1 312 ? 4.994 -1.510 17.571 1.00 96.06 312 SER A C 1
ATOM 2515 O O . SER A 1 312 ? 4.266 -1.461 18.563 1.00 96.06 312 SER A O 1
ATOM 2517 N N . ALA A 1 313 ? 5.174 -0.452 16.771 1.00 96.12 313 ALA A N 1
ATOM 2518 C CA . ALA A 1 313 ? 4.560 0.853 17.022 1.00 96.12 313 ALA A CA 1
ATOM 2519 C C . ALA A 1 313 ? 3.028 0.776 16.926 1.00 96.12 313 ALA A C 1
ATOM 2521 O O . ALA A 1 313 ? 2.325 1.306 17.788 1.00 96.12 313 ALA A O 1
ATOM 2522 N N . ALA A 1 314 ? 2.505 0.043 15.935 1.00 97.50 314 ALA A N 1
ATOM 2523 C CA . ALA A 1 314 ? 1.076 -0.226 15.803 1.00 97.50 314 ALA A CA 1
ATOM 2524 C C . ALA A 1 314 ? 0.518 -0.922 17.053 1.00 97.50 314 ALA A C 1
ATOM 2526 O O . ALA A 1 314 ? -0.498 -0.508 17.614 1.00 97.50 314 ALA A O 1
ATOM 2527 N N . HIS A 1 315 ? 1.215 -1.959 17.527 1.00 97.31 315 HIS A N 1
ATOM 2528 C CA . HIS A 1 315 ? 0.822 -2.699 18.715 1.00 97.31 315 HIS A CA 1
ATOM 2529 C C . HIS A 1 315 ? 0.860 -1.824 19.969 1.00 97.31 315 HIS A C 1
ATOM 2531 O O . HIS A 1 315 ? -0.127 -1.801 20.703 1.00 97.31 315 HIS A O 1
ATOM 2537 N N . GLN A 1 316 ? 1.933 -1.059 20.184 1.00 96.94 316 GLN A N 1
ATOM 2538 C CA . GLN A 1 316 ? 2.048 -0.136 21.313 1.00 96.94 316 GLN A CA 1
ATOM 2539 C C . GLN A 1 316 ? 0.907 0.885 21.315 1.00 96.94 316 GLN A C 1
ATOM 2541 O O . GLN A 1 316 ? 0.249 1.063 22.338 1.00 96.94 316 GLN A O 1
ATOM 2546 N N . ARG A 1 317 ? 0.617 1.499 20.162 1.00 96.88 317 ARG A N 1
ATOM 2547 C CA . ARG A 1 317 ? -0.479 2.464 20.027 1.00 96.88 317 ARG A CA 1
ATOM 2548 C C . ARG A 1 317 ? -1.840 1.832 20.321 1.00 96.88 317 ARG A C 1
ATOM 2550 O O . ARG A 1 317 ? -2.654 2.433 21.010 1.00 96.88 317 ARG A O 1
ATOM 2557 N N . SER A 1 318 ? -2.072 0.597 19.879 1.00 97.81 318 SER A N 1
ATOM 2558 C CA . SER A 1 318 ? -3.327 -0.117 20.160 1.00 97.81 318 SER A CA 1
ATOM 2559 C C . SER A 1 318 ? -3.568 -0.409 21.647 1.00 97.81 318 SER A C 1
ATOM 2561 O O . SER A 1 318 ? -4.701 -0.680 22.033 1.00 97.81 318 SER A O 1
ATOM 2563 N N . GLN A 1 319 ? -2.532 -0.360 22.497 1.00 97.88 319 GLN A N 1
ATOM 2564 C CA . GLN A 1 319 ? -2.703 -0.543 23.944 1.00 97.88 319 GLN A CA 1
ATOM 2565 C C . GLN A 1 319 ? -3.300 0.692 24.628 1.00 97.88 319 GLN A C 1
ATOM 2567 O O . GLN A 1 319 ? -3.872 0.571 25.709 1.00 97.88 319 GLN A O 1
ATOM 2572 N N . THR A 1 320 ? -3.158 1.874 24.025 1.00 96.94 320 THR A N 1
ATOM 2573 C CA . THR A 1 320 ? -3.592 3.152 24.610 1.00 96.94 320 THR A CA 1
ATOM 2574 C C . THR A 1 320 ? -4.696 3.842 23.812 1.00 96.94 320 THR A C 1
ATOM 2576 O O . THR A 1 320 ? -5.375 4.709 24.354 1.00 96.94 320 THR A O 1
ATOM 2579 N N . ASP A 1 321 ? -4.912 3.443 22.559 1.00 98.00 321 ASP A N 1
ATOM 2580 C CA . ASP A 1 321 ? -5.918 3.998 21.656 1.00 98.00 321 ASP A CA 1
ATOM 2581 C C . ASP A 1 321 ? -6.893 2.893 21.212 1.00 98.00 321 ASP A C 1
ATOM 2583 O O . ASP A 1 321 ? -6.570 2.016 20.401 1.00 98.00 321 ASP A O 1
ATOM 2587 N N . SER A 1 322 ? -8.103 2.911 21.779 1.00 98.00 322 SER A N 1
ATOM 2588 C CA . SER A 1 322 ? -9.123 1.883 21.542 1.00 98.00 322 SER A CA 1
ATOM 2589 C C . SER A 1 322 ? -9.681 1.905 20.117 1.00 98.00 322 SER A C 1
ATOM 2591 O O . SER A 1 322 ? -10.072 0.849 19.612 1.00 98.00 322 SER A O 1
ATOM 2593 N N . ILE A 1 323 ? -9.683 3.063 19.446 1.00 98.44 323 ILE A N 1
ATOM 2594 C CA . ILE A 1 323 ? -10.106 3.186 18.045 1.00 98.44 323 ILE A CA 1
ATOM 2595 C C . ILE A 1 323 ? -9.063 2.524 17.146 1.00 98.44 323 ILE A C 1
ATOM 2597 O O . ILE A 1 323 ? -9.422 1.723 16.282 1.00 98.44 323 ILE A O 1
ATOM 2601 N N . ILE A 1 324 ? -7.771 2.767 17.394 1.00 98.56 324 ILE A N 1
ATOM 2602 C CA . ILE A 1 324 ? -6.688 2.062 16.692 1.00 98.56 324 ILE A CA 1
ATOM 2603 C C . ILE A 1 324 ? -6.794 0.549 16.907 1.00 98.56 324 ILE A C 1
ATOM 2605 O O . ILE A 1 324 ? -6.728 -0.215 15.942 1.00 98.56 324 ILE A O 1
ATOM 2609 N N . ALA A 1 325 ? -7.026 0.096 18.143 1.00 98.69 325 ALA A N 1
ATOM 2610 C CA . ALA A 1 325 ? -7.223 -1.326 18.426 1.00 98.69 325 ALA A CA 1
ATOM 2611 C C . ALA A 1 325 ? -8.404 -1.922 17.637 1.00 98.69 325 ALA A C 1
ATOM 2613 O O . ALA A 1 325 ? -8.297 -3.024 17.085 1.00 98.69 325 ALA A O 1
ATOM 2614 N N . ALA A 1 326 ? -9.518 -1.190 17.542 1.00 98.75 326 ALA A N 1
ATOM 2615 C CA . ALA A 1 326 ? -10.691 -1.605 16.783 1.00 98.75 326 ALA A CA 1
ATOM 2616 C C . ALA A 1 326 ? -10.415 -1.665 15.270 1.00 98.75 326 ALA A C 1
ATOM 2618 O O . ALA A 1 326 ? -10.741 -2.674 14.642 1.00 98.75 326 ALA A O 1
ATOM 2619 N N . LYS A 1 327 ? -9.746 -0.655 14.698 1.00 98.81 327 LYS A N 1
ATOM 2620 C CA . LYS A 1 327 ? -9.341 -0.627 13.280 1.00 98.81 327 LYS A CA 1
ATOM 2621 C C . LYS A 1 327 ? -8.390 -1.765 12.932 1.00 98.81 327 LYS A C 1
ATOM 2623 O O . LYS A 1 327 ? -8.609 -2.468 11.951 1.00 98.81 327 LYS A O 1
ATOM 2628 N N . MET A 1 328 ? -7.384 -2.026 13.766 1.00 98.75 328 MET A N 1
ATOM 2629 C CA . MET A 1 328 ? -6.463 -3.148 13.554 1.00 98.75 328 MET A CA 1
ATOM 2630 C C . MET A 1 328 ? -7.193 -4.495 13.582 1.00 98.75 328 MET A C 1
ATOM 2632 O O . MET A 1 328 ? -6.929 -5.368 12.753 1.00 98.75 328 MET A O 1
ATOM 2636 N N . LYS A 1 329 ? -8.142 -4.677 14.509 1.00 98.69 329 LYS A N 1
ATOM 2637 C CA . LYS A 1 329 ? -8.984 -5.880 14.553 1.00 98.69 329 LYS A CA 1
ATOM 2638 C C . LYS A 1 329 ? -9.848 -6.006 13.294 1.00 98.69 329 LYS A C 1
ATOM 2640 O O . LYS A 1 329 ? -9.910 -7.093 12.719 1.00 98.69 329 LYS A O 1
ATOM 2645 N N . GLN A 1 330 ? -10.482 -4.915 12.864 1.00 98.62 330 GLN A N 1
ATOM 2646 C CA . GLN A 1 330 ? -11.304 -4.882 11.656 1.00 98.62 330 GLN A CA 1
ATOM 2647 C C . GLN A 1 330 ? -10.473 -5.200 10.408 1.00 98.62 330 GLN A C 1
ATOM 2649 O O . GLN A 1 330 ? -10.897 -6.019 9.601 1.00 98.62 330 GLN A O 1
ATOM 2654 N N . MET A 1 331 ? -9.262 -4.648 10.292 1.00 98.75 331 MET A N 1
ATOM 2655 C CA . MET A 1 331 ? -8.333 -4.912 9.190 1.00 98.75 331 MET A CA 1
ATOM 2656 C C . MET A 1 331 ? -7.981 -6.401 9.081 1.00 98.75 331 MET A C 1
ATOM 2658 O O . MET A 1 331 ? -8.075 -6.991 8.005 1.00 98.75 331 MET A O 1
ATOM 2662 N N . LYS A 1 332 ? -7.644 -7.051 10.206 1.00 98.62 332 LYS A N 1
ATOM 2663 C CA . LYS A 1 332 ? -7.393 -8.504 10.224 1.00 98.62 332 LYS A CA 1
ATOM 2664 C C . LYS A 1 332 ? -8.620 -9.301 9.781 1.00 98.62 332 LYS A C 1
ATOM 2666 O O . LYS A 1 332 ? -8.482 -10.260 9.027 1.00 98.62 332 LYS A O 1
ATOM 2671 N N . GLN A 1 333 ? -9.809 -8.917 10.247 1.00 98.12 333 GLN A N 1
ATOM 2672 C CA . GLN A 1 333 ? -11.050 -9.601 9.887 1.00 98.12 333 GLN A CA 1
ATOM 2673 C C . GLN A 1 333 ? -11.387 -9.430 8.402 1.00 98.12 333 GLN A C 1
ATOM 2675 O O . GLN A 1 333 ? -11.747 -10.415 7.757 1.00 98.12 333 GLN A O 1
ATOM 2680 N N . LEU A 1 334 ? -11.250 -8.215 7.864 1.00 97.75 334 LEU A N 1
ATOM 2681 C CA . LEU A 1 334 ? -11.468 -7.904 6.452 1.00 97.75 334 LEU A CA 1
ATOM 2682 C C . LEU A 1 334 ? -10.564 -8.779 5.586 1.00 97.75 334 LEU A C 1
ATOM 2684 O O . LEU A 1 334 ? -11.054 -9.568 4.783 1.00 97.75 334 LEU A O 1
ATOM 2688 N N . LEU A 1 335 ? -9.253 -8.751 5.832 1.00 98.44 335 LEU A N 1
ATOM 2689 C CA . LEU A 1 335 ? -8.290 -9.493 5.018 1.00 98.44 335 LEU A CA 1
ATOM 2690 C C . LEU A 1 335 ? -8.479 -11.006 5.104 1.00 98.44 335 LEU A C 1
ATOM 2692 O O . LEU A 1 335 ? -8.436 -11.675 4.075 1.00 98.44 335 LEU A O 1
ATOM 2696 N N . LYS A 1 336 ? -8.755 -11.546 6.296 1.00 98.06 336 LYS A N 1
ATOM 2697 C CA . LYS A 1 336 ? -9.044 -12.977 6.473 1.00 98.06 336 LYS A CA 1
ATOM 2698 C C . LYS A 1 336 ? -10.342 -13.405 5.781 1.00 98.06 336 LYS A C 1
ATOM 2700 O O . LYS A 1 336 ? -10.454 -14.542 5.329 1.00 98.06 336 LYS A O 1
ATOM 2705 N N . THR A 1 337 ? -11.326 -12.508 5.704 1.00 97.62 337 THR A N 1
ATOM 2706 C CA . THR A 1 337 ? -12.577 -12.742 4.965 1.00 97.62 337 THR A CA 1
ATOM 2707 C C . THR A 1 337 ? -12.327 -12.697 3.459 1.00 97.62 337 THR A C 1
ATOM 2709 O O . THR A 1 337 ? -12.828 -13.554 2.731 1.00 97.62 337 THR A O 1
ATOM 2712 N N . PHE A 1 338 ? -11.511 -11.746 3.001 1.00 97.88 338 PHE A N 1
ATOM 2713 C CA . PHE A 1 338 ? -11.131 -11.597 1.602 1.00 97.88 338 PHE A CA 1
ATOM 2714 C C . PHE A 1 338 ? -10.342 -12.812 1.091 1.00 97.88 338 PHE A C 1
ATOM 2716 O O . PHE A 1 338 ? -10.659 -13.363 0.030 1.00 97.88 338 PHE A O 1
ATOM 2723 N N . VAL A 1 339 ? -9.345 -13.255 1.869 1.00 97.88 339 VAL A N 1
ATOM 2724 C CA . VAL A 1 339 ? -8.533 -14.456 1.635 1.00 97.88 339 VAL A CA 1
ATOM 2725 C C . VAL A 1 339 ? -8.160 -15.121 2.973 1.00 97.88 339 VAL A C 1
ATOM 2727 O O . VAL A 1 339 ? -7.446 -14.511 3.766 1.00 97.88 339 VAL A O 1
ATOM 2730 N N . PRO A 1 340 ? -8.541 -16.395 3.215 1.00 97.81 340 PRO A N 1
ATOM 2731 C CA . PRO A 1 340 ? -8.267 -17.082 4.484 1.00 97.81 340 PRO A CA 1
ATOM 2732 C C . PRO A 1 340 ? -6.789 -17.183 4.883 1.00 97.81 340 PRO A C 1
ATOM 2734 O O . PRO A 1 340 ? -6.505 -17.220 6.076 1.00 97.81 340 PRO A O 1
ATOM 2737 N N . ASP A 1 341 ? -5.872 -17.193 3.909 1.00 97.62 341 ASP A N 1
ATOM 2738 C CA . ASP A 1 341 ? -4.417 -17.250 4.129 1.00 97.62 341 ASP A CA 1
ATOM 2739 C C . ASP A 1 341 ? -3.845 -15.945 4.726 1.00 97.62 341 ASP A C 1
ATOM 2741 O O . ASP A 1 341 ? -2.683 -15.898 5.122 1.00 97.62 341 ASP A O 1
ATOM 2745 N N . MET A 1 342 ? -4.642 -14.872 4.800 1.00 98.12 342 MET A N 1
ATOM 2746 C CA . MET A 1 342 ? -4.304 -13.645 5.532 1.00 98.12 342 MET A CA 1
ATOM 2747 C C . MET A 1 342 ? -4.614 -13.802 7.025 1.00 98.12 342 MET A C 1
ATOM 2749 O O . MET A 1 342 ? -5.418 -13.072 7.610 1.00 98.12 342 MET A O 1
ATOM 2753 N N . ASP A 1 343 ? -3.997 -14.807 7.635 1.00 97.38 343 ASP A N 1
ATOM 2754 C CA . ASP A 1 343 ? -4.220 -15.226 9.013 1.00 97.38 343 ASP A CA 1
ATOM 2755 C C . ASP A 1 343 ? -3.106 -14.754 9.966 1.00 97.38 343 ASP A C 1
ATOM 2757 O O . ASP A 1 343 ? -2.289 -13.888 9.644 1.00 97.38 343 ASP A O 1
ATOM 2761 N N . ASP A 1 344 ? -3.082 -15.299 11.184 1.00 97.44 344 ASP A N 1
ATOM 2762 C CA . ASP A 1 344 ? -2.083 -14.936 12.189 1.00 97.44 344 ASP A CA 1
ATOM 2763 C C . ASP A 1 344 ? -0.651 -15.293 11.766 1.00 97.44 344 ASP A C 1
ATOM 2765 O O . ASP A 1 344 ? 0.277 -14.597 12.181 1.00 97.44 344 ASP A O 1
ATOM 2769 N N . ALA A 1 345 ? -0.452 -16.310 10.918 1.00 97.94 345 ALA A N 1
ATOM 2770 C CA . ALA A 1 345 ? 0.875 -16.669 10.430 1.00 97.94 345 ALA A CA 1
ATOM 2771 C C . ALA A 1 345 ? 1.430 -15.583 9.497 1.00 97.94 345 ALA A C 1
ATOM 2773 O O . ALA A 1 345 ? 2.605 -15.228 9.614 1.00 97.94 345 ALA A O 1
ATOM 2774 N N . PHE A 1 346 ? 0.588 -14.989 8.640 1.00 98.38 346 PHE A N 1
ATOM 2775 C CA . PHE A 1 346 ? 0.977 -13.826 7.834 1.00 98.38 346 PHE A CA 1
ATOM 2776 C C . PHE A 1 346 ? 1.435 -12.659 8.721 1.00 98.38 346 PHE A C 1
ATOM 2778 O O . PHE A 1 346 ? 2.526 -12.120 8.528 1.00 98.38 346 PHE A O 1
ATOM 2785 N N . TRP A 1 347 ? 0.640 -12.290 9.732 1.00 98.12 347 TRP A N 1
ATOM 2786 C CA . TRP A 1 347 ? 0.970 -11.161 10.611 1.00 98.12 347 TRP A CA 1
ATOM 2787 C C . TRP A 1 347 ? 2.232 -11.406 11.444 1.00 98.12 347 TRP A C 1
ATOM 2789 O O . TRP A 1 347 ? 3.017 -10.482 11.654 1.00 98.12 347 TRP A O 1
ATOM 2799 N N . GLN A 1 348 ? 2.453 -12.642 11.896 1.00 97.94 348 GLN A N 1
ATOM 2800 C CA . GLN A 1 348 ? 3.680 -13.026 12.595 1.00 97.94 348 GLN A CA 1
ATOM 2801 C C . GLN A 1 348 ? 4.900 -12.942 11.674 1.00 97.94 348 GLN A C 1
ATOM 2803 O O . GLN A 1 348 ? 5.917 -12.379 12.072 1.00 97.94 348 GLN A O 1
ATOM 2808 N N . ALA A 1 349 ? 4.797 -13.437 10.436 1.00 97.75 349 ALA A N 1
ATOM 2809 C CA . ALA A 1 349 ? 5.874 -13.346 9.454 1.00 97.75 349 ALA A CA 1
ATOM 2810 C C . ALA A 1 349 ? 6.209 -11.886 9.107 1.00 97.75 349 ALA A C 1
ATOM 2812 O O . ALA A 1 349 ? 7.379 -11.511 9.087 1.00 97.75 349 ALA A O 1
ATOM 2813 N N . ALA A 1 350 ? 5.190 -11.045 8.910 1.00 97.50 350 ALA A N 1
ATOM 2814 C CA . ALA A 1 350 ? 5.359 -9.616 8.659 1.00 97.50 350 ALA A CA 1
ATOM 2815 C C . ALA A 1 350 ? 6.060 -8.890 9.821 1.00 97.50 350 ALA A C 1
ATOM 2817 O O . ALA A 1 350 ? 6.919 -8.038 9.587 1.00 97.50 350 ALA A O 1
ATOM 2818 N N . ALA A 1 351 ? 5.722 -9.237 11.068 1.00 96.94 351 ALA A N 1
ATOM 2819 C CA . ALA A 1 351 ? 6.355 -8.670 12.256 1.00 96.94 351 ALA A CA 1
ATOM 2820 C C . ALA A 1 351 ? 7.787 -9.181 12.481 1.00 96.94 351 ALA A C 1
ATOM 2822 O O . ALA A 1 351 ? 8.607 -8.456 13.036 1.00 96.94 351 ALA A O 1
ATOM 2823 N N . ALA A 1 352 ? 8.088 -10.409 12.051 1.00 97.12 352 ALA A N 1
ATOM 2824 C CA . ALA A 1 352 ? 9.409 -11.017 12.175 1.00 97.12 352 ALA A CA 1
ATOM 2825 C C . ALA A 1 352 ? 10.379 -10.621 11.047 1.00 97.12 352 ALA A C 1
ATOM 2827 O O . ALA A 1 352 ? 11.570 -10.913 11.154 1.00 97.12 352 ALA A O 1
ATOM 2828 N N . LEU A 1 353 ? 9.895 -9.990 9.969 1.00 96.25 353 LEU A N 1
ATOM 2829 C CA . LEU A 1 353 ? 10.739 -9.586 8.847 1.00 96.25 353 LEU A CA 1
ATOM 2830 C C . LEU A 1 353 ? 11.761 -8.523 9.297 1.00 96.25 353 LEU A C 1
ATOM 2832 O O . LEU A 1 353 ? 11.355 -7.443 9.736 1.00 96.25 353 LEU A O 1
ATOM 2836 N N . PRO A 1 354 ? 13.078 -8.776 9.162 1.00 92.19 354 PRO A N 1
ATOM 2837 C CA . PRO A 1 354 ? 14.095 -7.799 9.527 1.00 92.19 354 PRO A CA 1
ATOM 2838 C C . PRO A 1 354 ? 14.030 -6.563 8.626 1.00 92.19 354 PRO A C 1
ATOM 2840 O O . PRO A 1 354 ? 14.151 -6.660 7.402 1.00 92.19 354 PRO A O 1
ATOM 2843 N N . ARG A 1 355 ? 13.876 -5.390 9.241 1.00 91.19 355 ARG A N 1
ATOM 2844 C CA . ARG A 1 355 ? 13.869 -4.091 8.563 1.00 91.19 355 ARG A CA 1
ATOM 2845 C C . ARG A 1 355 ? 14.966 -3.213 9.168 1.00 91.19 355 ARG A C 1
ATOM 2847 O O . ARG A 1 355 ? 14.739 -2.657 10.237 1.00 91.19 355 ARG A O 1
ATOM 2854 N N . PRO A 1 356 ? 16.142 -3.126 8.526 1.00 61.00 356 PRO A N 1
ATOM 2855 C CA . PRO A 1 356 ? 17.162 -2.147 8.880 1.00 61.00 356 PRO A CA 1
ATOM 2856 C C . PRO A 1 356 ? 16.752 -0.737 8.466 1.00 61.00 356 PRO A C 1
ATOM 2858 O O . PRO A 1 356 ? 15.881 -0.602 7.558 1.00 61.00 356 PRO A O 1
#

Secondary structure (DSSP, 8-state):
--------------GGGS-TT--SSHHHHHHHHHHHHHHHHHT----------------------------------------------------------SSSSSSSSSS--------S--HHHHHHHHHHHHT-EEES---SPEEETTEEEEEEEPPHHHHHHHHHHHHHHHTTS-HHHHHHTT--EEEEEEEEEETTEE-SEEEETTTTEEEEESSTTTT-HHHHHHHHHHHHHHHHHHHHHS-TT--HHHHTTSPTT----S-GGG-TT-TTTTSB-SSSTT-SBSGGGS-HHHHHHHHHHHHHHSHHHHHHHHHH-HHHHHHHHHHHHHHHHH-TTSSHHHHHHHHHS---